Protein AF-A0A964QPE1-F1 (afdb_monomer_lite)

pLDDT: mean 87.41, std 17.41, range [35.56, 98.88]

Secondary structure (DSSP, 8-state):
---------PPP--THHHHHHHHHHHHHHHHHHT-PPP----PPPP-SS-SS--GGGHHHHHHHTTSTTHHHHHHHHHHHHH---SS-SSHHHHHHHHHHHHHHHHHH--HHHHHHHHHHHHH---GGGT----SHHHHHHHHHHHHHHHHHHHHHHTT-HHHHHHHHHHHHHHHHHHHH--EEEETTEEEEGGGPEETTEEEEE---HHHHHHHHHHHHHHHHTTTS--BTTB-HHHHHHHHHHHHHHHHHHHB-TTT--BTT-HHHHHHHHHHHHHH-

Radius of gyration: 28.33 Å; chains: 1; bounding box: 43×96×100 Å

Foldseek 3Di:
DDDDDDDDDDDDDDPVVVVVVVVVVVVVVVVVVVPPPDPQDAFDPAAFPDLQDHLVCLVVLLVVCVDPPNVVVLVVLVVLLVPDDPDDPALLSLLSNLLSLLVVCSNPVDCVSLVSSLVSLLPRADVVRPHDQDDLLSLLVSLLSLLNSCRSSVVVCVVVVPSNVSSLVVSLVSLVVLLVADWDDDDPDTDGQQQDADPVGRVHHDAFLSLLSSLLSSLSSLNNCVVPPHPPPDHSSSSNSSSCVSNVVNCVVQADPPPRAGNVGDVSVVVSCSRNVSSD

Structure (mmCIF, N/CA/C/O backbone):
data_AF-A0A964QPE1-F1
#
_entry.id   AF-A0A964QPE1-F1
#
loop_
_atom_site.group_PDB
_atom_site.id
_atom_site.type_symbol
_atom_site.label_atom_id
_atom_site.label_alt_id
_atom_site.label_comp_id
_atom_site.label_asym_id
_atom_site.label_entity_id
_atom_site.label_seq_id
_atom_site.pdbx_PDB_ins_code
_atom_site.Cartn_x
_atom_site.Cartn_y
_atom_site.Cartn_z
_atom_site.occupancy
_atom_site.B_iso_or_equiv
_atom_site.auth_seq_id
_atom_site.auth_comp_id
_atom_site.auth_asym_id
_atom_site.auth_atom_id
_atom_site.pdbx_PDB_model_num
ATOM 1 N N . MET A 1 1 ? -3.773 -75.903 -76.262 1.00 42.00 1 MET A N 1
ATOM 2 C CA . MET A 1 1 ? -2.894 -76.516 -75.236 1.00 42.00 1 MET A CA 1
ATOM 3 C C . MET A 1 1 ? -1.975 -75.400 -74.770 1.00 42.00 1 MET A C 1
ATOM 5 O O . MET A 1 1 ? -1.280 -74.874 -75.615 1.00 42.00 1 MET A O 1
ATOM 9 N N . VAL A 1 2 ? -2.044 -74.839 -73.564 1.00 36.12 2 VAL A N 1
ATOM 10 C CA . VAL A 1 2 ? -2.014 -75.428 -72.216 1.00 36.12 2 VAL A CA 1
ATOM 11 C C . VAL A 1 2 ? -2.766 -74.488 -71.250 1.00 36.12 2 VAL A C 1
ATOM 13 O O . VAL A 1 2 ? -2.698 -73.272 -71.397 1.00 36.12 2 VAL A O 1
ATOM 16 N N . ARG A 1 3 ? -3.506 -75.057 -70.286 1.00 38.19 3 ARG A N 1
ATOM 17 C CA . ARG A 1 3 ? -4.097 -74.359 -69.127 1.00 38.19 3 ARG A CA 1
ATOM 18 C C . ARG A 1 3 ? -3.011 -74.041 -68.094 1.00 38.19 3 ARG A C 1
ATOM 20 O O . ARG A 1 3 ? -2.208 -74.921 -67.807 1.00 38.19 3 ARG A O 1
ATOM 27 N N . ALA A 1 4 ? -3.107 -72.895 -67.423 1.00 37.44 4 ALA A N 1
ATOM 28 C CA . ALA A 1 4 ? -2.620 -72.748 -66.051 1.00 37.44 4 ALA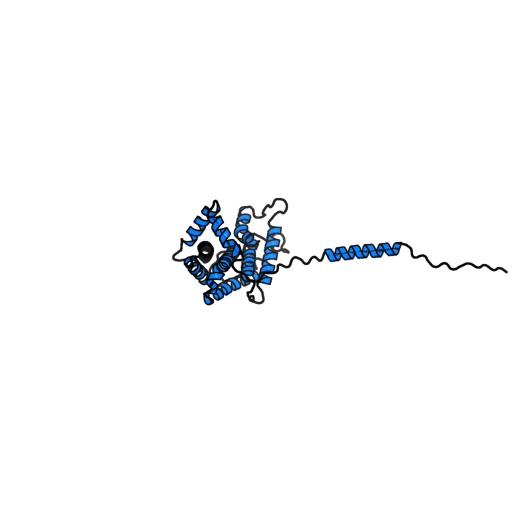 A CA 1
ATOM 29 C C . ALA A 1 4 ? -3.495 -71.741 -65.286 1.00 37.44 4 ALA A C 1
ATOM 31 O O . ALA A 1 4 ? -3.603 -70.578 -65.664 1.00 37.44 4 ALA A O 1
ATOM 32 N N . SER A 1 5 ? -4.146 -72.237 -64.234 1.00 43.88 5 SER A N 1
ATOM 33 C CA . SER A 1 5 ? -4.834 -71.470 -63.194 1.00 43.88 5 SER A CA 1
ATOM 34 C C . SER A 1 5 ? -3.844 -71.068 -62.104 1.00 43.88 5 SER A C 1
ATOM 36 O O . SER A 1 5 ? -3.077 -71.929 -61.690 1.00 43.88 5 SER A O 1
ATOM 38 N N . THR A 1 6 ? -3.964 -69.854 -61.556 1.00 40.19 6 THR A N 1
ATOM 39 C CA . THR A 1 6 ? -3.631 -69.510 -60.152 1.00 40.19 6 THR A CA 1
ATOM 40 C C . THR A 1 6 ? -4.185 -68.109 -59.837 1.00 40.19 6 THR A C 1
ATOM 42 O O . THR A 1 6 ? -3.848 -67.134 -60.492 1.00 40.19 6 THR A O 1
ATOM 45 N N . CYS A 1 7 ? -5.250 -68.019 -59.035 1.00 35.56 7 CYS A N 1
ATOM 46 C CA . CYS A 1 7 ? -5.253 -67.712 -57.593 1.00 35.56 7 CYS A CA 1
ATOM 47 C C . CYS A 1 7 ? -4.910 -66.250 -57.237 1.00 35.56 7 CYS A C 1
ATOM 49 O O . CYS A 1 7 ? -3.750 -65.884 -57.081 1.00 35.56 7 CYS A O 1
ATOM 51 N N . CYS A 1 8 ? -5.957 -65.450 -57.009 1.00 38.38 8 CYS A N 1
ATOM 52 C CA . CYS A 1 8 ? -5.895 -64.165 -56.315 1.00 38.38 8 CYS A CA 1
ATOM 53 C C . CYS A 1 8 ? -5.608 -64.369 -54.814 1.00 38.38 8 CYS A C 1
ATOM 55 O O . CYS A 1 8 ? -6.292 -65.154 -54.156 1.00 38.38 8 CYS A O 1
ATOM 57 N N . ARG A 1 9 ? -4.651 -63.618 -54.258 1.00 37.81 9 ARG A N 1
ATOM 58 C CA . ARG A 1 9 ? -4.537 -63.331 -52.816 1.00 37.81 9 ARG A CA 1
ATOM 59 C C . ARG A 1 9 ? -4.758 -61.828 -52.602 1.00 37.81 9 ARG A C 1
ATOM 61 O O . ARG A 1 9 ? -4.194 -61.053 -53.373 1.00 37.81 9 ARG A O 1
ATOM 68 N N . PRO A 1 10 ? -5.525 -61.399 -51.586 1.00 47.56 10 PRO A N 1
ATOM 69 C CA . PRO A 1 10 ? -5.586 -59.993 -51.205 1.00 47.56 10 PRO A CA 1
ATOM 70 C C . PRO A 1 10 ? -4.308 -59.584 -50.447 1.00 47.56 10 PRO A C 1
ATOM 72 O O . PRO A 1 10 ? -3.691 -60.435 -49.794 1.00 47.56 10 PRO A O 1
ATOM 75 N N . PRO A 1 11 ? -3.896 -58.305 -50.512 1.00 46.00 11 PRO A N 1
ATOM 76 C CA . PRO A 1 11 ? -2.756 -57.811 -49.756 1.00 46.00 11 PRO A CA 1
ATOM 77 C C . PRO A 1 11 ? -3.084 -57.775 -48.260 1.00 46.00 11 PRO A C 1
ATOM 79 O O . PRO A 1 11 ? -4.090 -57.218 -47.824 1.00 46.00 11 PRO A O 1
ATOM 82 N N . THR A 1 12 ? -2.213 -58.393 -47.472 1.00 46.81 12 THR A N 1
ATOM 83 C CA . THR A 1 12 ? -2.172 -58.308 -46.012 1.00 46.81 12 THR A CA 1
ATOM 84 C C . THR A 1 12 ? -1.728 -56.908 -45.598 1.00 46.81 12 THR A C 1
ATOM 86 O O . THR A 1 12 ? -0.602 -56.512 -45.894 1.00 46.81 12 THR A O 1
ATOM 89 N N . THR A 1 13 ? -2.592 -56.173 -44.899 1.00 51.34 13 THR A N 1
ATOM 90 C CA . THR A 1 13 ? -2.249 -54.931 -44.192 1.00 51.34 13 THR A CA 1
ATOM 91 C C . THR A 1 13 ? -1.173 -55.230 -43.148 1.00 51.34 13 THR A C 1
ATOM 93 O O . THR A 1 13 ? -1.420 -55.974 -42.194 1.00 51.34 13 THR A O 1
ATOM 96 N N . GLY A 1 14 ? 0.034 -54.711 -43.366 1.00 43.03 14 GLY A N 1
ATOM 97 C CA . GLY A 1 14 ? 1.167 -54.881 -42.462 1.00 43.03 14 GLY A CA 1
ATOM 98 C C . GLY A 1 14 ? 0.999 -54.108 -41.143 1.00 43.03 14 GLY A C 1
ATOM 99 O O . GLY A 1 14 ? 0.230 -53.151 -41.074 1.00 43.03 14 GLY A O 1
ATOM 100 N N . PRO A 1 15 ? 1.735 -54.493 -40.086 1.00 48.91 15 PRO A N 1
ATOM 101 C CA . PRO A 1 15 ? 1.649 -53.893 -38.751 1.00 48.91 15 PRO A CA 1
ATOM 102 C C . PRO A 1 15 ? 2.208 -52.457 -38.652 1.00 48.91 15 PRO A C 1
ATOM 104 O O . PRO A 1 15 ? 2.153 -51.862 -37.577 1.00 48.91 15 PRO A O 1
ATOM 107 N N . GLU A 1 16 ? 2.719 -51.878 -39.742 1.00 46.81 16 GLU A N 1
ATOM 108 C CA . GLU A 1 16 ? 3.367 -50.559 -39.730 1.00 46.81 16 GLU A CA 1
ATOM 109 C C . GLU A 1 16 ? 2.387 -49.380 -39.604 1.00 46.81 16 GLU A C 1
ATOM 111 O O . GLU A 1 16 ? 2.729 -48.371 -38.986 1.00 46.81 16 GLU A O 1
ATOM 116 N N . GLU A 1 17 ? 1.136 -49.510 -40.065 1.00 45.16 17 GLU A N 1
ATOM 117 C CA . GLU A 1 17 ? 0.152 -48.415 -39.968 1.00 45.16 17 GLU A CA 1
ATOM 118 C C . GLU A 1 17 ? -0.309 -48.143 -38.527 1.00 45.16 17 GLU A C 1
ATOM 120 O O . GLU A 1 17 ? -0.647 -47.011 -38.182 1.00 45.16 17 GLU A O 1
ATOM 125 N N . ARG A 1 18 ? -0.245 -49.138 -37.629 1.00 44.62 18 ARG A N 1
ATOM 126 C CA . ARG A 1 18 ? -0.614 -48.946 -36.213 1.00 44.62 18 ARG A CA 1
ATOM 127 C C . ARG A 1 18 ? 0.447 -48.184 -35.414 1.00 44.62 18 ARG A C 1
ATOM 129 O O . ARG A 1 18 ? 0.106 -47.551 -34.419 1.00 44.62 18 ARG A O 1
ATOM 136 N N . SER A 1 19 ? 1.710 -48.198 -35.850 1.00 48.72 19 SER A N 1
ATOM 137 C CA . SER A 1 19 ? 2.798 -47.488 -35.162 1.00 48.72 19 SER A CA 1
ATOM 138 C C . SER A 1 19 ? 2.782 -45.979 -35.420 1.00 48.72 19 SER A C 1
ATOM 140 O O . SER A 1 19 ? 3.274 -45.220 -34.584 1.00 48.72 19 SER A O 1
ATOM 142 N N . PHE A 1 20 ? 2.237 -45.531 -36.555 1.00 46.78 20 PHE A N 1
ATOM 143 C CA . PHE A 1 20 ? 2.165 -44.107 -36.890 1.00 46.78 20 PHE A CA 1
ATOM 144 C C . PHE A 1 20 ? 1.053 -43.392 -36.111 1.00 46.78 20 PHE A C 1
ATOM 146 O O . PHE A 1 20 ? 1.281 -42.304 -35.586 1.00 46.78 20 PHE A O 1
ATOM 153 N N . SER A 1 21 ? -0.116 -44.023 -35.951 1.00 52.41 21 SER A N 1
ATOM 154 C CA . SER A 1 21 ? -1.242 -43.432 -35.211 1.00 52.41 21 SER A CA 1
ATOM 155 C C . SER A 1 21 ? -0.980 -43.283 -33.709 1.00 52.41 21 SER A C 1
ATOM 157 O O . SER A 1 21 ? -1.421 -42.301 -33.119 1.00 52.41 21 SER A O 1
ATOM 159 N N . LEU A 1 22 ? -0.232 -44.206 -33.091 1.00 48.88 22 LEU A N 1
ATOM 160 C CA . LEU A 1 22 ? 0.120 -44.135 -31.665 1.00 48.88 22 LEU A CA 1
ATOM 161 C C . LEU A 1 22 ? 1.128 -43.013 -31.364 1.00 48.88 22 LEU A C 1
ATOM 163 O O . LEU A 1 22 ? 0.926 -42.256 -30.421 1.00 48.88 22 LEU A O 1
ATOM 167 N N . ARG A 1 23 ? 2.145 -42.822 -32.217 1.00 52.25 23 ARG A N 1
ATOM 168 C CA . ARG A 1 23 ? 3.124 -41.730 -32.049 1.00 52.25 23 ARG A CA 1
ATOM 169 C C . ARG A 1 23 ? 2.530 -40.346 -32.319 1.00 52.25 23 ARG A C 1
ATOM 171 O O . ARG A 1 23 ? 2.951 -39.376 -31.697 1.00 52.25 23 ARG A O 1
ATOM 178 N N . PHE A 1 24 ? 1.545 -40.242 -33.214 1.00 53.69 24 PHE A N 1
ATOM 179 C CA . PHE A 1 24 ? 0.849 -38.979 -33.479 1.00 53.69 24 PHE A CA 1
ATOM 180 C C . PHE A 1 24 ? -0.078 -38.580 -32.319 1.00 53.69 24 PHE A C 1
ATOM 182 O O . PHE A 1 24 ? -0.155 -37.402 -31.981 1.00 53.69 24 PHE A O 1
ATOM 189 N N . LEU A 1 25 ? -0.731 -39.554 -31.668 1.00 52.66 25 LEU A N 1
ATOM 190 C CA . LEU A 1 25 ? -1.542 -39.311 -30.470 1.00 52.66 25 LEU A CA 1
ATOM 191 C C . LEU A 1 25 ? -0.679 -38.893 -29.270 1.00 52.66 25 LEU A C 1
ATOM 193 O O . LEU A 1 25 ? -1.045 -37.963 -28.558 1.00 52.66 25 LEU A O 1
ATOM 197 N N . GLU A 1 26 ? 0.482 -39.522 -29.064 1.00 50.59 26 GLU A N 1
ATOM 198 C CA . GLU A 1 26 ? 1.423 -39.143 -27.997 1.00 50.59 26 GLU A CA 1
ATOM 199 C C . GLU A 1 26 ? 1.976 -37.722 -28.193 1.00 50.59 26 GLU A C 1
ATOM 201 O O . GLU A 1 26 ? 2.031 -36.951 -27.234 1.00 50.59 26 GLU A O 1
ATOM 206 N N . LEU A 1 27 ? 2.291 -37.328 -29.434 1.00 50.56 27 LEU A N 1
ATOM 207 C CA . LEU A 1 27 ? 2.744 -35.968 -29.748 1.00 50.56 27 LEU A CA 1
ATOM 208 C C . LEU A 1 27 ? 1.635 -34.918 -29.541 1.00 50.56 27 LEU A C 1
ATOM 210 O O . LEU A 1 27 ? 1.903 -33.829 -29.037 1.00 50.56 27 LEU A O 1
ATOM 214 N N . LEU A 1 28 ? 0.385 -35.249 -29.889 1.00 51.31 28 LEU A N 1
ATOM 215 C CA . LEU A 1 28 ? -0.777 -34.376 -29.681 1.00 51.31 28 LEU A CA 1
ATOM 216 C C . LEU A 1 28 ? -1.113 -34.221 -28.188 1.00 51.31 28 LEU A C 1
ATOM 218 O O . LEU A 1 28 ? -1.501 -33.142 -27.751 1.00 51.31 28 LEU A O 1
ATOM 222 N N . THR A 1 29 ? -0.913 -35.278 -27.394 1.00 52.50 29 THR A N 1
ATOM 223 C CA . THR A 1 29 ? -1.114 -35.251 -25.936 1.00 52.50 29 THR A CA 1
ATOM 224 C C . THR A 1 29 ? -0.020 -34.424 -25.249 1.00 52.50 29 THR A C 1
ATOM 226 O O . THR A 1 29 ? -0.326 -33.648 -24.347 1.00 52.50 29 THR A O 1
ATOM 229 N N . LEU A 1 30 ? 1.234 -34.494 -25.723 1.00 47.56 30 LEU A N 1
ATOM 230 C CA . LEU A 1 30 ? 2.318 -33.620 -25.253 1.00 47.56 30 LEU A CA 1
ATOM 231 C C . LEU A 1 30 ? 2.082 -32.142 -25.617 1.00 47.56 30 LEU A C 1
ATOM 233 O O . LEU A 1 30 ? 2.324 -31.266 -24.793 1.00 47.56 30 LEU A O 1
ATOM 237 N N . LEU A 1 31 ? 1.565 -31.856 -26.817 1.00 50.19 31 LEU A N 1
ATOM 238 C CA . LEU A 1 31 ? 1.225 -30.492 -27.246 1.00 50.19 31 LEU A CA 1
ATOM 239 C C . LEU A 1 31 ? 0.025 -29.908 -26.479 1.00 50.19 31 LEU A C 1
ATOM 241 O O . LEU A 1 31 ? 0.016 -28.708 -26.216 1.00 50.19 31 LEU A O 1
ATOM 245 N N . LEU A 1 32 ? -0.945 -30.733 -26.062 1.00 46.31 32 LEU A N 1
ATOM 246 C CA . LEU A 1 32 ? -2.036 -30.295 -25.180 1.00 46.31 32 LEU A CA 1
ATOM 247 C C . LEU A 1 32 ? -1.585 -30.060 -23.727 1.00 46.31 32 LEU A C 1
ATOM 249 O O . LEU A 1 32 ? -2.141 -29.192 -23.062 1.00 46.31 32 LEU A O 1
ATOM 253 N N . LEU A 1 33 ? -0.568 -30.776 -23.237 1.00 44.22 33 LEU A N 1
ATOM 254 C CA . LEU A 1 33 ? 0.008 -30.566 -21.898 1.00 44.22 33 LEU A CA 1
ATOM 255 C C . LEU A 1 33 ? 0.932 -29.338 -21.810 1.00 44.22 33 LEU A C 1
ATOM 257 O O . LEU A 1 33 ? 1.164 -28.834 -20.715 1.00 44.22 33 LEU A O 1
ATOM 261 N N . CYS A 1 34 ? 1.421 -28.819 -22.940 1.00 42.44 34 CYS A N 1
ATOM 262 C CA . CYS A 1 34 ? 2.169 -27.556 -22.992 1.00 42.44 34 CYS A CA 1
ATOM 263 C C . CYS A 1 34 ? 1.273 -26.306 -23.047 1.00 42.44 34 CYS A C 1
ATOM 265 O O . CYS A 1 34 ? 1.783 -25.195 -22.933 1.00 42.44 34 CYS A O 1
ATOM 267 N N . ALA A 1 35 ? -0.045 -26.470 -23.183 1.00 42.34 35 ALA A N 1
ATOM 268 C CA . ALA A 1 35 ? -1.024 -25.398 -23.044 1.00 42.34 35 ALA A CA 1
ATOM 269 C C . ALA A 1 35 ? -1.602 -25.383 -21.620 1.00 42.34 35 ALA A C 1
ATOM 271 O O . ALA A 1 35 ? -2.817 -25.365 -21.432 1.00 42.34 35 ALA A O 1
ATOM 272 N N . LEU A 1 36 ? -0.741 -25.410 -20.598 1.00 49.69 36 LEU A N 1
ATOM 273 C CA . LEU A 1 36 ? -1.178 -24.922 -19.296 1.00 49.69 36 LEU A CA 1
ATOM 274 C C . LEU A 1 36 ? -1.470 -23.429 -19.491 1.00 49.69 36 LEU A C 1
ATOM 276 O O . LEU A 1 36 ? -0.562 -22.709 -19.919 1.00 49.69 36 LEU A O 1
ATOM 280 N N . PRO A 1 37 ? -2.702 -22.943 -19.247 1.00 46.38 37 PRO A N 1
ATOM 281 C CA . PRO A 1 37 ? -2.902 -21.509 -19.148 1.00 46.38 37 PRO A CA 1
ATOM 282 C C . PRO A 1 37 ? -1.895 -21.010 -18.111 1.00 46.38 37 PRO A C 1
ATOM 284 O O . PRO A 1 37 ? -1.810 -21.568 -17.012 1.00 46.38 37 PRO A O 1
ATOM 287 N N . GLY A 1 38 ? -1.079 -20.017 -18.479 1.00 50.78 38 GLY A N 1
ATOM 288 C CA . GLY A 1 38 ? -0.318 -19.277 -17.478 1.00 50.78 38 GLY A CA 1
ATOM 289 C C . GLY A 1 38 ? -1.303 -18.888 -16.384 1.00 50.78 38 GLY A C 1
ATOM 290 O O . GLY A 1 38 ? -2.406 -18.459 -16.722 1.00 50.78 38 GLY A O 1
ATOM 291 N N . GLN A 1 39 ? -0.968 -19.151 -15.117 1.00 54.00 39 GLN A N 1
ATOM 292 C CA . GLN A 1 39 ? -1.852 -18.845 -13.993 1.00 54.00 39 GLN A CA 1
ATOM 293 C C . GLN A 1 39 ? -2.315 -17.393 -14.134 1.00 54.00 39 GLN A C 1
ATOM 295 O O . GLN A 1 39 ? -1.530 -16.466 -13.944 1.00 54.00 39 GLN A O 1
ATOM 300 N N . SER A 1 40 ? -3.566 -17.197 -14.544 1.00 64.94 40 SER A N 1
ATOM 301 C CA . SER A 1 40 ? -4.183 -15.884 -14.538 1.00 64.94 40 SER A CA 1
ATOM 302 C C . SER A 1 40 ? -4.445 -15.571 -13.077 1.00 64.94 40 SER A C 1
ATOM 304 O O . SER A 1 40 ? -5.211 -16.277 -12.422 1.00 64.94 40 SER A O 1
ATOM 306 N N . LEU A 1 41 ? -3.751 -14.567 -12.549 1.00 86.25 41 LEU A N 1
ATOM 307 C CA . LEU A 1 41 ? -4.067 -14.020 -11.239 1.00 86.25 41 LEU A CA 1
ATOM 308 C C . LEU A 1 41 ? -5.520 -13.545 -11.289 1.00 86.25 41 LEU A C 1
ATOM 310 O O . LEU A 1 41 ? -5.805 -12.666 -12.084 1.00 86.25 41 LEU A O 1
ATOM 314 N N . GLU A 1 42 ? -6.424 -14.105 -10.492 1.00 93.69 42 GLU A N 1
ATOM 315 C CA . GLU A 1 42 ? -7.790 -13.589 -10.334 1.00 93.69 42 GLU A CA 1
ATOM 316 C C . GLU A 1 42 ? -7.910 -12.937 -8.959 1.00 93.69 42 GLU A C 1
ATOM 318 O O . GLU A 1 42 ? -7.537 -13.540 -7.948 1.00 93.69 42 GLU A O 1
ATOM 323 N N . LEU A 1 43 ? -8.407 -11.700 -8.913 1.00 95.75 43 LEU A N 1
ATOM 324 C CA . LEU A 1 43 ? -8.662 -11.034 -7.642 1.00 95.75 43 LEU A CA 1
ATOM 325 C C . LEU A 1 43 ? -9.863 -11.677 -6.924 1.00 95.75 43 LEU A C 1
ATOM 327 O O . LEU A 1 43 ? -10.894 -11.928 -7.556 1.00 95.75 43 LEU A O 1
ATOM 331 N N . PRO A 1 44 ? -9.768 -11.924 -5.605 1.00 94.75 44 PRO A N 1
ATOM 332 C CA . PRO A 1 44 ? -10.933 -12.290 -4.811 1.00 94.75 44 PRO A CA 1
ATOM 333 C C . PRO A 1 44 ? -11.901 -11.102 -4.712 1.00 94.75 44 PRO A C 1
ATOM 335 O O . PRO A 1 44 ? -11.514 -9.959 -4.939 1.00 94.75 44 PRO A O 1
ATOM 338 N N . ALA A 1 45 ? -13.149 -11.366 -4.316 1.00 95.88 45 ALA A N 1
ATOM 339 C CA . ALA A 1 45 ? -14.083 -10.297 -3.955 1.00 95.88 45 ALA A CA 1
ATOM 340 C C . ALA A 1 45 ? -13.506 -9.428 -2.825 1.00 95.88 45 ALA A C 1
ATOM 342 O O . ALA A 1 45 ? -12.839 -9.951 -1.924 1.00 95.88 45 ALA A O 1
ATOM 343 N N . GLU A 1 46 ? -13.793 -8.127 -2.859 1.00 97.44 46 GLU A N 1
ATOM 344 C CA . GLU A 1 46 ? -13.237 -7.168 -1.905 1.00 97.44 46 GLU A CA 1
ATOM 345 C C . GLU A 1 46 ? -13.675 -7.495 -0.466 1.00 97.44 46 GLU A C 1
ATOM 347 O O . GLU A 1 46 ? -14.860 -7.607 -0.142 1.00 97.44 46 GLU A O 1
ATOM 352 N N . GLN A 1 47 ? -12.694 -7.675 0.420 1.00 97.25 47 GLN A N 1
ATOM 353 C CA . GLN A 1 47 ? -12.896 -7.974 1.837 1.00 97.25 47 GLN A CA 1
ATOM 354 C C . GLN A 1 47 ? -11.895 -7.187 2.671 1.00 97.25 47 GLN A C 1
ATOM 356 O O . GLN A 1 47 ? -10.769 -6.961 2.237 1.00 97.25 47 GLN A O 1
ATOM 361 N N . HIS A 1 48 ? -12.290 -6.800 3.885 1.00 97.88 48 HIS A N 1
ATOM 362 C CA . HIS A 1 48 ? -11.459 -5.963 4.744 1.00 97.88 48 HIS A CA 1
ATOM 363 C C . HIS A 1 48 ? -11.580 -6.322 6.239 1.00 97.88 48 HIS A C 1
ATOM 365 O O . HIS A 1 48 ? -12.705 -6.426 6.744 1.00 97.88 48 HIS A O 1
ATOM 371 N N . PRO A 1 49 ? -10.460 -6.422 6.982 1.00 97.88 49 PRO A N 1
ATOM 372 C CA . PRO A 1 49 ? -9.094 -6.468 6.462 1.00 97.88 49 PRO A CA 1
ATOM 373 C C . PRO A 1 49 ? -8.838 -7.778 5.701 1.00 97.88 49 PRO A C 1
ATOM 375 O O . PRO A 1 49 ? -9.433 -8.807 6.032 1.00 97.88 49 PRO A O 1
ATOM 378 N N . SER A 1 50 ? -7.983 -7.735 4.683 1.00 97.19 50 SER A N 1
ATOM 379 C CA . SER A 1 50 ? -7.576 -8.928 3.926 1.00 97.19 50 SER A CA 1
ATOM 380 C C . SER A 1 50 ? -6.155 -8.882 3.369 1.00 97.19 50 SER A C 1
ATOM 382 O O . SER A 1 50 ? -5.653 -9.921 2.948 1.00 97.19 50 SER A O 1
ATOM 384 N N . LEU A 1 51 ? -5.479 -7.725 3.385 1.00 97.38 51 LEU A N 1
ATOM 385 C CA . LEU A 1 51 ? -4.153 -7.609 2.771 1.00 97.38 51 LEU A CA 1
ATOM 386 C C . LEU A 1 51 ? -3.071 -8.354 3.558 1.00 97.38 51 LEU A C 1
ATOM 388 O O . LEU A 1 51 ? -2.257 -9.061 2.979 1.00 97.38 51 LEU A O 1
ATOM 392 N N . LEU A 1 52 ? -3.034 -8.163 4.879 1.00 96.25 52 LEU A N 1
ATOM 393 C CA . LEU A 1 52 ? -1.994 -8.740 5.747 1.00 96.25 52 LEU A CA 1
ATOM 394 C C . LEU A 1 52 ? -2.512 -9.874 6.633 1.00 96.25 52 LEU A C 1
ATOM 396 O O . LEU A 1 52 ? -1.727 -10.686 7.118 1.00 96.25 52 LEU A O 1
ATOM 400 N N . PHE A 1 53 ? -3.808 -9.845 6.925 1.00 96.69 53 PHE A N 1
ATOM 401 C CA . PHE A 1 53 ? -4.528 -10.797 7.758 1.00 96.69 53 PHE A CA 1
ATOM 402 C C . PHE A 1 53 ? -6.029 -10.553 7.604 1.00 96.69 53 PHE A C 1
ATOM 404 O O . PHE A 1 53 ? -6.452 -9.455 7.228 1.00 96.69 53 PHE A O 1
ATOM 411 N N . THR A 1 54 ? -6.830 -11.548 7.954 1.00 97.62 54 THR A N 1
ATOM 412 C CA . THR A 1 54 ? -8.291 -11.473 7.917 1.00 97.62 54 THR A CA 1
ATOM 413 C C . THR A 1 54 ? -8.890 -11.109 9.279 1.00 97.62 54 THR A C 1
ATOM 415 O O . THR A 1 54 ? -8.233 -11.142 10.326 1.00 97.62 54 THR A O 1
ATOM 418 N N . ALA A 1 55 ? -10.169 -10.720 9.293 1.00 96.62 55 ALA A N 1
ATOM 419 C CA . ALA A 1 55 ? -10.859 -10.292 10.515 1.00 96.62 55 ALA A CA 1
ATOM 420 C C . ALA A 1 55 ? -10.875 -11.366 11.625 1.00 96.62 55 ALA A C 1
ATOM 422 O O . ALA A 1 55 ? -10.800 -11.039 12.813 1.00 96.62 55 ALA A O 1
ATOM 423 N N . ASP A 1 56 ? -10.955 -12.643 11.254 1.00 97.88 56 ASP A N 1
ATOM 424 C CA . ASP A 1 56 ? -10.954 -13.794 12.163 1.00 97.88 56 ASP A CA 1
ATOM 425 C C . ASP A 1 56 ? -9.581 -14.078 12.792 1.00 97.88 56 ASP A C 1
ATOM 427 O O . ASP A 1 56 ? -9.513 -14.708 13.848 1.00 97.88 56 ASP A O 1
ATOM 431 N N . GLU A 1 57 ? -8.494 -13.540 12.232 1.00 98.12 57 GLU A N 1
ATOM 432 C CA . GLU A 1 57 ? -7.144 -13.665 12.793 1.00 98.12 57 GLU A CA 1
ATOM 433 C C . GLU A 1 57 ? -6.846 -12.621 13.883 1.00 98.12 57 GLU A C 1
ATOM 435 O O . GLU A 1 57 ? -5.923 -12.798 14.686 1.00 98.12 57 GLU A O 1
ATOM 440 N N . ILE A 1 58 ? -7.638 -11.545 13.981 1.00 97.50 58 ILE A N 1
ATOM 441 C CA . ILE A 1 58 ? -7.423 -10.450 14.947 1.00 97.50 58 ILE A CA 1
ATOM 442 C C . ILE A 1 58 ? -7.334 -10.945 16.407 1.00 97.50 58 ILE A C 1
ATOM 444 O O . ILE A 1 58 ? -6.430 -10.492 17.122 1.00 97.50 58 ILE A O 1
ATOM 448 N N . PRO A 1 59 ? -8.194 -11.862 16.904 1.00 97.69 59 PRO A N 1
ATOM 449 C CA . PRO A 1 59 ? -8.057 -12.408 18.256 1.00 97.69 59 PRO A CA 1
ATOM 450 C C . PRO A 1 59 ? -6.697 -13.079 18.500 1.00 97.69 59 PRO A C 1
ATOM 452 O O . PRO A 1 59 ? -6.071 -12.836 19.533 1.00 97.69 59 PRO A O 1
ATOM 455 N N . LEU A 1 60 ? -6.200 -13.853 17.530 1.00 97.62 60 LEU A N 1
ATOM 456 C CA . LEU A 1 60 ? -4.890 -14.501 17.613 1.00 97.62 60 LEU A CA 1
ATOM 457 C C . LEU A 1 60 ? -3.751 -13.473 17.583 1.00 97.62 60 LEU A C 1
ATOM 459 O O . LEU A 1 60 ? -2.768 -13.612 18.313 1.00 97.62 60 LEU A O 1
ATOM 463 N N . LEU A 1 61 ? -3.872 -12.414 16.779 1.00 97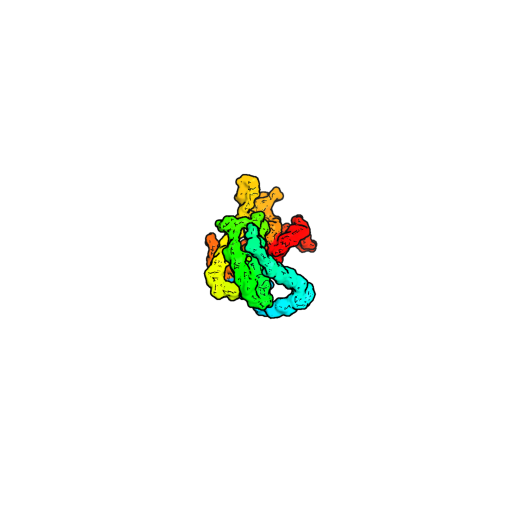.19 61 LEU A N 1
ATOM 464 C CA . LEU A 1 61 ? -2.902 -11.316 16.774 1.00 97.19 61 LEU A CA 1
ATOM 465 C C . LEU A 1 61 ? -2.840 -10.621 18.139 1.00 97.19 61 LEU A C 1
ATOM 467 O O . LEU A 1 61 ? -1.744 -10.406 18.660 1.00 97.19 61 LEU A O 1
ATOM 471 N N . ARG A 1 62 ? -3.995 -10.339 18.755 1.00 97.75 62 ARG A N 1
ATOM 472 C CA . ARG A 1 62 ? -4.090 -9.746 20.102 1.00 97.75 62 ARG A CA 1
ATOM 473 C C . ARG A 1 62 ? -3.434 -10.609 21.178 1.00 97.75 62 ARG A C 1
ATOM 475 O O . ARG A 1 62 ? -2.835 -10.060 22.100 1.00 97.75 62 ARG A O 1
ATOM 482 N N . GLU A 1 63 ? -3.512 -11.932 21.055 1.00 97.62 63 GLU A N 1
ATOM 483 C CA . GLU A 1 63 ? -2.784 -12.859 21.926 1.00 97.62 63 GLU A CA 1
ATOM 484 C C . GLU A 1 63 ? -1.271 -12.791 21.664 1.00 97.62 63 GLU A C 1
ATOM 486 O O . GLU A 1 63 ? -0.472 -12.613 22.588 1.00 97.62 63 GLU A O 1
ATOM 491 N N . ARG A 1 64 ? -0.854 -12.880 20.393 1.00 96.81 64 ARG A N 1
ATOM 492 C CA . ARG A 1 64 ? 0.565 -12.915 20.005 1.00 96.81 64 ARG A CA 1
ATOM 493 C C . ARG A 1 64 ? 1.326 -11.676 20.456 1.00 96.81 64 ARG A C 1
ATOM 495 O O . ARG A 1 64 ? 2.451 -11.826 20.931 1.00 96.81 64 ARG A O 1
ATOM 502 N N . ILE A 1 65 ? 0.730 -10.485 20.369 1.00 96.62 65 ILE A N 1
ATOM 503 C CA . ILE A 1 65 ? 1.385 -9.237 20.792 1.00 96.62 65 ILE A CA 1
ATOM 504 C C . ILE A 1 65 ? 1.697 -9.177 22.294 1.00 96.62 65 ILE A C 1
ATOM 506 O O . ILE A 1 65 ? 2.435 -8.292 22.711 1.00 96.62 65 ILE A O 1
ATOM 510 N N . GLN A 1 66 ? 1.182 -10.094 23.118 1.00 96.62 66 GLN A N 1
ATOM 511 C CA . GLN A 1 66 ? 1.488 -10.127 24.553 1.00 96.62 66 GLN A CA 1
ATOM 512 C C . GLN A 1 66 ? 2.823 -10.818 24.873 1.00 96.62 66 GLN A C 1
ATOM 514 O O . GLN A 1 66 ? 3.332 -10.679 25.984 1.00 96.62 66 GLN A O 1
ATOM 519 N N . ARG A 1 67 ? 3.427 -11.549 23.923 1.00 97.25 67 ARG A N 1
ATOM 520 C CA . ARG A 1 67 ? 4.673 -12.310 24.137 1.00 97.25 67 ARG A CA 1
ATOM 521 C C . ARG A 1 67 ? 5.825 -11.823 23.261 1.00 97.25 67 ARG A C 1
ATOM 523 O O . ARG A 1 67 ? 5.618 -11.256 22.192 1.00 97.25 67 ARG A O 1
ATOM 530 N N . ALA A 1 68 ? 7.058 -12.078 23.694 1.00 96.62 68 ALA A N 1
ATOM 531 C CA . ALA A 1 68 ? 8.251 -11.734 22.921 1.00 96.62 68 ALA A CA 1
ATOM 532 C C . ALA A 1 68 ? 8.370 -12.584 21.629 1.00 96.62 68 ALA A C 1
ATOM 534 O O . ALA A 1 68 ? 7.986 -13.757 21.645 1.00 96.62 68 ALA A O 1
ATOM 535 N N . PRO A 1 69 ? 8.906 -12.025 20.520 1.00 96.19 69 PRO A N 1
ATOM 536 C CA . PRO A 1 69 ? 9.371 -10.637 20.364 1.00 96.19 69 PRO A CA 1
ATOM 537 C C . PRO A 1 69 ? 8.247 -9.629 20.050 1.00 96.19 69 PRO A C 1
ATOM 539 O O . PRO A 1 69 ? 8.485 -8.421 20.048 1.00 96.19 69 PRO A O 1
ATOM 542 N N . TYR A 1 70 ? 7.022 -10.101 19.805 1.00 97.69 70 TYR A N 1
ATOM 543 C CA . TYR A 1 70 ? 5.902 -9.280 19.337 1.00 97.69 70 TYR A CA 1
ATOM 544 C C . TYR A 1 70 ? 5.502 -8.171 20.310 1.00 97.69 70 TYR A C 1
ATOM 546 O O . TYR A 1 70 ? 5.128 -7.095 19.859 1.00 97.69 70 TYR A O 1
ATOM 554 N N . SER A 1 71 ? 5.629 -8.381 21.619 1.00 97.81 71 SER A N 1
ATOM 555 C CA . SER A 1 71 ? 5.344 -7.347 22.621 1.00 97.81 71 SER A CA 1
ATOM 556 C C . SER A 1 71 ? 6.251 -6.123 22.498 1.00 97.81 71 SER A C 1
ATOM 558 O O . SER A 1 71 ? 5.783 -4.991 22.623 1.00 97.81 71 SER A O 1
ATOM 560 N N . THR A 1 72 ? 7.530 -6.312 22.164 1.00 97.81 72 THR A N 1
ATOM 561 C CA . THR A 1 72 ? 8.466 -5.208 21.903 1.00 97.81 72 THR A CA 1
ATOM 562 C C . THR A 1 72 ? 8.116 -4.465 20.613 1.00 97.81 72 THR A C 1
ATOM 564 O O . THR A 1 72 ? 8.145 -3.231 20.567 1.00 97.81 72 THR A O 1
ATOM 567 N N . TRP A 1 73 ? 7.754 -5.199 19.558 1.00 96.81 73 TRP A N 1
ATOM 568 C CA . TRP A 1 73 ? 7.341 -4.598 18.287 1.00 96.81 73 TRP A CA 1
ATOM 569 C C . TRP A 1 73 ? 6.025 -3.838 18.428 1.00 96.81 73 TRP A C 1
ATOM 571 O O . TRP A 1 73 ? 5.918 -2.705 17.964 1.00 96.81 73 TRP A O 1
ATOM 581 N N . TRP A 1 74 ? 5.060 -4.410 19.146 1.00 97.62 74 TRP A N 1
ATOM 582 C CA . TRP A 1 74 ? 3.797 -3.762 19.464 1.00 97.62 74 TRP A CA 1
ATOM 583 C C . TRP A 1 74 ? 4.009 -2.476 20.262 1.00 97.62 74 TRP A C 1
ATOM 585 O O . TRP A 1 74 ? 3.467 -1.444 19.880 1.00 97.62 74 TRP A O 1
ATOM 595 N N . ALA A 1 75 ? 4.856 -2.489 21.297 1.00 97.31 75 ALA A N 1
ATOM 596 C CA . ALA A 1 75 ? 5.182 -1.280 22.054 1.00 97.31 75 ALA A CA 1
ATOM 597 C C . ALA A 1 75 ? 5.754 -0.169 21.153 1.00 97.31 75 ALA A C 1
ATOM 599 O O . ALA A 1 75 ? 5.362 0.991 21.274 1.00 97.31 75 ALA A O 1
ATOM 600 N N . THR A 1 76 ? 6.618 -0.530 20.200 1.00 95.81 76 THR A N 1
ATOM 601 C CA . THR A 1 76 ? 7.179 0.417 19.222 1.00 95.81 76 THR A CA 1
ATOM 602 C C . THR A 1 76 ? 6.094 0.984 18.299 1.00 95.81 76 THR A C 1
ATOM 604 O O . THR A 1 76 ? 6.044 2.192 18.063 1.00 95.81 76 THR A O 1
ATOM 607 N N . THR A 1 77 ? 5.201 0.137 17.783 1.00 95.00 77 THR A N 1
ATOM 608 C CA . THR A 1 77 ? 4.089 0.571 16.922 1.00 95.00 77 THR A CA 1
ATOM 609 C C . THR A 1 77 ? 3.100 1.456 17.678 1.00 95.00 77 THR A C 1
ATOM 611 O O . THR A 1 77 ? 2.714 2.511 17.178 1.00 95.00 77 THR A O 1
ATOM 614 N N . LEU A 1 78 ? 2.748 1.085 18.908 1.00 96.62 78 LEU A N 1
ATOM 615 C CA . LEU A 1 78 ? 1.856 1.860 19.764 1.00 96.62 78 LEU A CA 1
ATOM 616 C C . LEU A 1 78 ? 2.465 3.220 20.126 1.00 96.62 78 LEU A C 1
ATOM 618 O O . LEU A 1 78 ? 1.775 4.238 20.078 1.00 96.62 78 LEU A O 1
ATOM 622 N N . GLN A 1 79 ? 3.769 3.273 20.415 1.00 96.56 79 GLN A N 1
ATOM 623 C CA . GLN A 1 79 ? 4.481 4.534 20.620 1.00 96.56 79 GLN A CA 1
ATOM 624 C C . GLN A 1 79 ? 4.362 5.446 19.391 1.00 96.56 79 GLN A C 1
ATOM 626 O O . GLN A 1 79 ? 4.063 6.629 19.542 1.00 96.56 79 GLN A O 1
ATOM 631 N N . ARG A 1 80 ? 4.538 4.907 18.177 1.00 94.25 80 ARG A N 1
ATOM 632 C CA . ARG A 1 80 ? 4.381 5.669 16.925 1.00 94.25 80 ARG A CA 1
ATOM 633 C C . ARG A 1 80 ? 2.948 6.165 16.723 1.00 94.25 80 ARG A C 1
ATOM 635 O O . ARG A 1 80 ? 2.763 7.324 16.375 1.00 94.25 80 ARG A O 1
ATOM 642 N N . ALA A 1 81 ? 1.942 5.331 16.988 1.00 95.75 81 ALA A N 1
ATOM 643 C CA . ALA A 1 81 ? 0.531 5.725 16.904 1.00 95.75 81 ALA A CA 1
ATOM 644 C C . ALA A 1 81 ? 0.177 6.857 17.897 1.00 95.75 81 ALA A C 1
ATOM 646 O O . ALA A 1 81 ? -0.599 7.773 17.591 1.00 95.75 81 ALA A O 1
ATOM 647 N N . ASN A 1 82 ? 0.787 6.832 19.084 1.00 95.38 82 ASN A N 1
ATOM 648 C CA . ASN A 1 82 ? 0.605 7.856 20.112 1.00 95.38 82 ASN A CA 1
ATOM 649 C C . ASN A 1 82 ? 1.385 9.148 19.831 1.00 95.38 82 ASN A C 1
ATOM 651 O O . ASN A 1 82 ? 0.940 10.219 20.238 1.00 95.38 82 ASN A O 1
ATOM 655 N N . ALA A 1 83 ? 2.500 9.076 19.102 1.00 90.19 83 ALA A N 1
ATOM 656 C CA . ALA A 1 83 ? 3.349 10.215 18.758 1.00 90.19 83 ALA A CA 1
ATOM 657 C C . ALA A 1 83 ? 2.770 11.068 17.609 1.00 90.19 83 ALA A C 1
ATOM 659 O O . ALA A 1 83 ? 3.407 11.256 16.574 1.00 90.19 83 ALA A O 1
ATOM 660 N N . ALA A 1 84 ? 1.550 11.588 17.785 1.00 75.25 84 ALA A N 1
ATOM 661 C CA . ALA A 1 84 ? 0.921 12.486 16.820 1.00 75.25 84 ALA A CA 1
ATOM 662 C C . ALA A 1 84 ? 1.802 13.718 16.575 1.00 75.25 84 ALA A C 1
ATOM 664 O O . ALA A 1 84 ? 2.100 14.460 17.514 1.00 75.25 84 ALA A O 1
ATOM 665 N N . ALA A 1 85 ? 2.169 13.980 15.322 1.00 80.69 85 ALA A N 1
ATOM 666 C CA . ALA A 1 85 ? 2.709 15.285 14.979 1.00 80.69 85 ALA A CA 1
ATOM 667 C C . ALA A 1 85 ? 1.561 16.304 14.948 1.00 80.69 85 ALA A C 1
ATOM 669 O O . ALA A 1 85 ? 0.469 16.004 14.463 1.00 80.69 85 ALA A O 1
ATOM 670 N N . ALA A 1 86 ? 1.806 17.518 15.445 1.00 76.31 86 ALA A N 1
ATOM 671 C CA . ALA A 1 86 ? 0.842 18.613 15.312 1.00 76.31 86 ALA A CA 1
ATOM 672 C C . ALA A 1 86 ? 0.648 19.016 13.839 1.00 76.31 86 ALA A C 1
ATOM 674 O O . ALA A 1 86 ? -0.429 19.454 13.447 1.00 76.31 86 ALA A O 1
ATOM 675 N N . THR A 1 87 ? 1.698 18.857 13.030 1.00 82.75 87 THR A N 1
ATOM 676 C CA . THR A 1 87 ? 1.702 19.091 11.584 1.00 82.75 87 THR A CA 1
ATOM 677 C C . THR A 1 87 ? 2.621 18.080 10.906 1.00 82.75 87 THR A C 1
ATOM 679 O O . THR A 1 87 ? 3.628 17.662 11.480 1.00 82.75 87 THR A O 1
ATOM 682 N N . TYR A 1 88 ? 2.280 17.693 9.678 1.00 86.88 88 TYR A N 1
ATOM 683 C CA . TYR A 1 88 ? 3.117 16.846 8.834 1.00 86.88 88 TYR A CA 1
ATOM 684 C C . TYR A 1 88 ? 3.599 17.662 7.638 1.00 86.88 88 TYR A C 1
ATOM 686 O O . TYR A 1 88 ? 2.783 18.201 6.896 1.00 86.88 88 TYR A O 1
ATOM 694 N N . VAL A 1 89 ? 4.919 17.756 7.471 1.00 82.44 89 VAL A N 1
ATOM 695 C CA . VAL A 1 89 ? 5.548 18.473 6.347 1.00 82.44 89 VAL A CA 1
ATOM 696 C C . VAL A 1 89 ? 5.525 17.629 5.072 1.00 82.44 89 VAL A C 1
ATOM 698 O O . VAL A 1 89 ? 5.361 18.163 3.983 1.00 82.44 89 VAL A O 1
ATOM 701 N N . GLU A 1 90 ? 5.655 16.309 5.213 1.00 87.19 90 GLU A N 1
ATOM 702 C CA . GLU A 1 90 ? 5.750 15.367 4.098 1.00 87.19 90 GLU A CA 1
ATOM 703 C C . GLU A 1 90 ? 4.574 14.390 4.108 1.00 87.19 90 GLU A C 1
ATOM 705 O O . GLU A 1 90 ? 4.235 13.807 5.145 1.00 87.19 90 GLU A O 1
ATOM 710 N N . GLU A 1 91 ? 3.998 14.141 2.934 1.00 91.81 91 GLU A N 1
ATOM 711 C CA . GLU A 1 91 ? 2.856 13.237 2.760 1.00 91.81 91 GLU A CA 1
ATOM 712 C C . GLU A 1 91 ? 3.208 11.794 3.162 1.00 91.81 91 GLU A C 1
ATOM 714 O O . GLU A 1 91 ? 2.428 11.102 3.817 1.00 91.81 91 GLU A O 1
ATOM 719 N N . ARG A 1 92 ? 4.454 11.371 2.915 1.00 91.31 92 ARG A N 1
ATOM 720 C CA . ARG A 1 92 ? 4.982 10.072 3.365 1.00 91.31 92 ARG A CA 1
ATOM 721 C C . ARG A 1 92 ? 4.870 9.877 4.878 1.00 91.31 92 ARG A C 1
ATOM 723 O O . ARG A 1 92 ? 4.569 8.779 5.347 1.00 91.31 92 ARG A O 1
ATOM 730 N N . ALA A 1 93 ? 5.126 10.923 5.662 1.00 92.00 93 ALA A N 1
ATOM 731 C CA . ALA A 1 93 ? 5.047 10.844 7.117 1.00 92.00 93 ALA A CA 1
ATOM 732 C C . ALA A 1 93 ? 3.592 10.721 7.605 1.00 92.00 93 ALA A C 1
ATOM 734 O O . ALA A 1 93 ? 3.346 10.016 8.593 1.00 92.00 93 ALA A O 1
ATOM 735 N N . LYS A 1 94 ? 2.632 11.333 6.889 1.00 93.75 94 LYS A N 1
ATOM 736 C CA . LYS A 1 94 ? 1.195 11.160 7.155 1.00 93.75 94 LYS A CA 1
ATOM 737 C C . LYS A 1 94 ? 0.784 9.709 6.962 1.00 93.75 94 LYS A C 1
ATOM 739 O O . LYS A 1 94 ? 0.253 9.113 7.894 1.00 93.75 94 LYS A O 1
ATOM 744 N N . VAL A 1 95 ? 1.104 9.114 5.812 1.00 95.44 95 VAL A N 1
ATOM 745 C CA . VAL A 1 95 ? 0.685 7.741 5.485 1.00 95.44 95 VAL A CA 1
ATOM 746 C C . VAL A 1 95 ? 1.303 6.712 6.438 1.00 95.44 95 VAL A C 1
ATOM 748 O O . VAL A 1 95 ? 0.602 5.846 6.957 1.00 95.44 95 VAL A O 1
ATOM 751 N N . ARG A 1 96 ? 2.584 6.861 6.798 1.00 94.31 96 ARG A N 1
ATOM 752 C CA . ARG A 1 96 ? 3.230 6.017 7.827 1.00 94.31 96 ARG A CA 1
ATOM 753 C C . ARG A 1 96 ? 2.542 6.100 9.187 1.00 94.31 96 ARG A C 1
ATOM 755 O O . ARG A 1 96 ? 2.401 5.094 9.892 1.00 94.31 96 ARG A O 1
ATOM 762 N N . SER A 1 97 ? 2.131 7.309 9.562 1.00 96.19 97 SER A N 1
ATOM 763 C CA . SER A 1 97 ? 1.390 7.539 10.800 1.00 96.19 97 SER A CA 1
ATOM 764 C C . SER A 1 97 ? -0.008 6.933 10.711 1.00 96.19 97 SER A C 1
ATOM 766 O O . SER A 1 97 ? -0.425 6.260 11.650 1.00 96.19 97 SER A O 1
ATOM 768 N N . ALA A 1 98 ? -0.691 7.081 9.572 1.00 97.62 98 ALA A N 1
ATOM 769 C CA . ALA A 1 98 ? -1.994 6.480 9.308 1.00 97.62 98 ALA A CA 1
ATOM 770 C C . ALA A 1 98 ? -1.946 4.949 9.407 1.00 97.62 98 ALA A C 1
ATOM 772 O O . ALA A 1 98 ? -2.764 4.382 10.123 1.00 97.62 98 ALA A O 1
ATOM 773 N N . LYS A 1 99 ? -0.942 4.283 8.817 1.00 97.75 99 LYS A N 1
ATOM 774 C CA . LYS A 1 99 ? -0.741 2.826 8.950 1.00 97.75 99 LYS A CA 1
ATOM 775 C C . LYS A 1 99 ? -0.547 2.397 10.408 1.00 97.75 99 LYS A C 1
ATOM 777 O O . LYS A 1 99 ? -1.154 1.430 10.861 1.00 97.75 99 LYS A O 1
ATOM 782 N N . SER A 1 100 ? 0.270 3.131 11.168 1.00 97.75 100 SER A N 1
ATOM 783 C CA . SER A 1 100 ? 0.500 2.828 12.592 1.00 97.75 100 SER A CA 1
ATOM 784 C C . SER A 1 100 ? -0.778 2.996 13.424 1.00 97.75 100 SER A C 1
ATOM 786 O O . SER A 1 100 ? -1.065 2.173 14.291 1.00 97.75 100 SER A O 1
ATOM 788 N N . LEU A 1 101 ? -1.562 4.042 13.141 1.00 98.44 101 LEU A N 1
ATOM 789 C CA . LEU A 1 101 ? -2.864 4.296 13.762 1.00 98.44 101 LEU A CA 1
ATOM 790 C C . LEU A 1 101 ? -3.892 3.222 13.391 1.00 98.44 101 LEU A C 1
ATOM 792 O O . LEU A 1 101 ? -4.594 2.731 14.267 1.00 98.44 101 LEU A O 1
ATOM 796 N N . ALA A 1 102 ? -3.948 2.826 12.122 1.00 98.56 102 ALA A N 1
ATOM 797 C CA . ALA A 1 102 ? -4.843 1.790 11.627 1.00 98.56 102 ALA A CA 1
ATOM 798 C C . ALA A 1 102 ? -4.591 0.450 12.329 1.00 98.56 102 ALA A C 1
ATOM 800 O O . ALA A 1 102 ? -5.511 -0.147 12.884 1.00 98.56 102 ALA A O 1
ATOM 801 N N . PHE A 1 103 ? -3.327 0.025 12.414 1.00 98.12 103 PHE A N 1
ATOM 802 C CA . PHE A 1 103 ? -2.982 -1.193 13.143 1.00 98.12 103 PHE A CA 1
ATOM 803 C C . PHE A 1 103 ? -3.289 -1.074 14.643 1.00 98.12 103 PHE A C 1
ATOM 805 O O . PHE A 1 103 ? -3.816 -2.011 15.242 1.00 98.12 103 PHE A O 1
ATOM 812 N N . ALA A 1 104 ? -3.023 0.086 15.256 1.00 98.31 104 ALA A N 1
ATOM 813 C CA . ALA A 1 104 ? -3.368 0.304 16.656 1.00 98.31 104 ALA A CA 1
ATOM 814 C C . ALA A 1 104 ? -4.878 0.198 16.904 1.00 98.31 104 ALA A C 1
ATOM 816 O O . ALA A 1 104 ? -5.278 -0.456 17.863 1.00 98.31 104 ALA A O 1
ATOM 817 N N . TYR A 1 105 ? -5.706 0.756 16.016 1.00 98.31 105 TYR A N 1
ATOM 818 C CA . TYR A 1 105 ? -7.158 0.601 16.055 1.00 98.31 105 TYR A CA 1
ATOM 819 C C . TYR A 1 105 ? -7.583 -0.868 15.989 1.00 98.31 105 TYR A C 1
ATOM 821 O O . TYR A 1 105 ? -8.355 -1.307 16.838 1.00 98.31 105 TYR A O 1
ATOM 829 N N . VAL A 1 106 ? -7.060 -1.647 15.039 1.00 97.94 106 VAL A N 1
ATOM 830 C CA . VAL A 1 106 ? -7.417 -3.069 14.908 1.00 97.94 106 VAL A CA 1
ATOM 831 C C . VAL A 1 106 ? -7.107 -3.842 16.192 1.00 97.94 106 VAL A C 1
ATOM 833 O O . VAL A 1 106 ? -7.929 -4.620 16.688 1.00 97.94 106 VAL A O 1
ATOM 836 N N . ILE A 1 107 ? -5.941 -3.592 16.784 1.00 98.00 107 ILE A N 1
ATOM 837 C CA . ILE A 1 107 ? -5.505 -4.287 17.992 1.00 98.00 107 ILE A CA 1
ATOM 838 C C . ILE A 1 107 ? -6.287 -3.845 19.233 1.00 98.00 107 ILE A C 1
ATOM 840 O O . ILE A 1 107 ? -6.703 -4.708 20.005 1.00 98.00 107 ILE A O 1
ATOM 844 N N . THR A 1 108 ? -6.508 -2.546 19.446 1.00 97.38 108 THR A N 1
ATOM 845 C CA . THR A 1 108 ? -7.106 -2.037 20.695 1.00 97.38 108 THR A CA 1
ATOM 846 C C . THR A 1 108 ? -8.621 -1.856 20.632 1.00 97.38 108 THR A C 1
ATOM 848 O O . THR A 1 108 ? -9.271 -1.828 21.673 1.00 97.38 108 THR A O 1
ATOM 851 N N . GLY A 1 109 ? -9.187 -1.708 19.434 1.00 97.06 109 GLY A N 1
ATOM 852 C CA . GLY A 1 109 ? -10.572 -1.290 19.214 1.00 97.06 109 GLY A CA 1
ATOM 853 C C . GLY A 1 109 ? -10.834 0.202 19.471 1.00 97.06 109 GLY A C 1
ATOM 854 O O . GLY A 1 109 ? -11.977 0.641 19.359 1.00 97.06 109 GLY A O 1
ATOM 855 N N . ASP A 1 110 ? -9.815 1.004 19.805 1.00 97.75 110 ASP A N 1
ATOM 856 C CA . ASP A 1 110 ? -9.995 2.429 20.106 1.00 97.75 110 ASP A CA 1
ATOM 857 C C . ASP A 1 110 ? -10.211 3.249 18.826 1.00 97.75 110 ASP A C 1
ATOM 859 O O . ASP A 1 110 ? -9.290 3.528 18.052 1.00 97.75 110 ASP A O 1
ATOM 863 N N . THR A 1 111 ? -11.455 3.687 18.633 1.00 97.81 111 THR A N 1
ATOM 864 C CA . THR A 1 111 ? -11.883 4.515 17.494 1.00 97.81 111 THR A CA 1
ATOM 865 C C . THR A 1 111 ? -11.170 5.868 17.396 1.00 97.81 111 THR A C 1
ATOM 867 O O . THR A 1 111 ? -11.187 6.492 16.336 1.00 97.81 111 THR A O 1
ATOM 870 N N . THR A 1 112 ? -10.489 6.333 18.449 1.00 97.44 112 THR A N 1
ATOM 871 C CA . THR A 1 112 ? -9.637 7.528 18.385 1.00 97.44 112 THR A CA 1
ATOM 872 C C . THR A 1 112 ? -8.492 7.336 17.401 1.00 97.44 112 THR A C 1
ATOM 874 O O . THR A 1 112 ? -8.173 8.263 16.652 1.00 97.44 112 THR A O 1
ATOM 877 N N . TYR A 1 113 ? -7.901 6.139 17.363 1.00 98.25 113 TYR A N 1
ATOM 878 C CA . TYR A 1 113 ? -6.883 5.807 16.375 1.00 98.25 113 TYR A CA 1
ATOM 879 C C . TYR A 1 113 ? -7.476 5.748 14.970 1.00 98.25 113 TYR A C 1
ATOM 881 O O . TYR A 1 113 ? -6.909 6.353 14.063 1.00 98.25 113 TYR A O 1
ATOM 889 N N . ALA A 1 114 ? -8.647 5.122 14.811 1.00 98.12 114 ALA A N 1
ATOM 890 C CA . ALA A 1 114 ? -9.313 5.016 13.516 1.00 98.12 114 ALA A CA 1
ATOM 891 C C . ALA A 1 114 ? -9.637 6.388 12.916 1.00 98.12 114 ALA A C 1
ATOM 893 O O . ALA A 1 114 ? -9.231 6.696 11.800 1.00 98.12 114 ALA A O 1
ATOM 894 N N . ARG A 1 115 ? -10.271 7.258 13.708 1.00 97.56 115 ARG A N 1
ATOM 895 C CA . ARG A 1 115 ? -10.606 8.635 13.329 1.00 97.56 115 ARG A CA 1
ATOM 896 C C . ARG A 1 115 ? -9.378 9.433 12.895 1.00 97.56 115 ARG A C 1
ATOM 898 O O . ARG A 1 115 ? -9.415 10.121 11.881 1.00 97.56 115 ARG A O 1
ATOM 905 N N . ARG A 1 116 ? -8.284 9.355 13.662 1.00 97.19 116 ARG A N 1
ATOM 906 C CA . ARG A 1 116 ? -7.029 10.053 13.335 1.00 97.19 116 ARG A CA 1
ATOM 907 C C . ARG A 1 116 ? -6.379 9.481 12.075 1.00 97.19 116 ARG A C 1
ATOM 909 O O . ARG A 1 116 ? -5.887 10.253 11.261 1.00 97.19 116 ARG A O 1
ATOM 916 N N . GLY A 1 117 ? -6.381 8.158 11.913 1.00 97.56 117 GLY A N 1
ATOM 917 C CA . GLY A 1 117 ? -5.854 7.487 10.725 1.00 97.56 117 GLY A CA 1
ATOM 918 C C . GLY A 1 117 ? -6.629 7.871 9.466 1.00 97.56 117 GLY A C 1
ATOM 919 O O . GLY A 1 117 ? -6.024 8.317 8.497 1.00 97.56 117 GLY A O 1
ATOM 920 N N . ALA A 1 118 ? -7.961 7.802 9.520 1.00 98.19 118 ALA A N 1
ATOM 921 C CA . ALA A 1 118 ? -8.852 8.207 8.435 1.00 98.19 118 ALA A CA 1
ATOM 922 C C . ALA A 1 118 ? -8.641 9.675 8.035 1.00 98.19 118 ALA A C 1
ATOM 924 O O . ALA A 1 118 ? -8.507 9.973 6.852 1.00 98.19 118 ALA A O 1
ATOM 925 N N . ALA A 1 119 ? -8.522 10.580 9.014 1.00 96.81 119 ALA A N 1
ATOM 926 C CA . ALA A 1 119 ? -8.244 11.990 8.747 1.00 96.81 119 ALA A CA 1
ATOM 927 C C . ALA A 1 119 ? -6.906 12.202 8.015 1.00 96.81 119 ALA A C 1
ATOM 929 O O . ALA A 1 119 ? -6.833 13.025 7.108 1.00 96.81 119 ALA A O 1
ATOM 930 N N . LEU A 1 120 ? -5.858 11.449 8.369 1.00 97.19 120 LEU A N 1
ATOM 931 C CA . LEU A 1 120 ? -4.572 11.524 7.669 1.00 97.19 120 LEU A CA 1
ATOM 932 C C . LEU A 1 120 ? -4.651 10.972 6.243 1.00 97.19 120 LEU A C 1
ATOM 934 O O . LEU A 1 120 ? -4.062 11.567 5.344 1.00 97.19 120 LEU A O 1
ATOM 938 N N . LEU A 1 121 ? -5.374 9.870 6.018 1.00 97.88 121 LEU A N 1
ATOM 939 C CA . LEU A 1 121 ? -5.581 9.339 4.666 1.00 97.88 121 LEU A CA 1
ATOM 940 C C . LEU A 1 121 ? -6.364 10.324 3.790 1.00 97.88 121 LEU A C 1
ATOM 942 O O . LEU A 1 121 ? -5.975 10.553 2.647 1.00 97.88 121 LEU A O 1
ATOM 946 N N . ALA A 1 122 ? -7.410 10.948 4.334 1.00 97.25 122 ALA A N 1
ATOM 947 C CA . ALA A 1 122 ? -8.209 11.954 3.635 1.00 97.25 122 ALA A CA 1
ATOM 948 C C . ALA A 1 122 ? -7.423 13.247 3.331 1.00 97.25 122 ALA A C 1
ATOM 950 O O . ALA A 1 122 ? -7.633 13.861 2.287 1.00 97.25 122 ALA A O 1
ATOM 951 N N . ASP A 1 123 ? -6.505 13.652 4.216 1.00 95.62 123 ASP A N 1
ATOM 952 C CA . ASP A 1 123 ? -5.634 14.826 4.029 1.00 95.62 123 ASP A CA 1
ATOM 953 C C . ASP A 1 123 ? -4.381 14.534 3.178 1.00 95.62 123 ASP A C 1
ATOM 955 O O . ASP A 1 123 ? -3.625 15.448 2.834 1.00 95.62 123 ASP A O 1
ATOM 959 N N . THR A 1 124 ? -4.129 13.269 2.828 1.00 95.62 124 THR A N 1
ATOM 960 C CA . THR A 1 124 ? -2.967 12.905 2.013 1.00 95.62 124 THR A CA 1
ATOM 961 C C . THR A 1 124 ? -3.124 13.453 0.596 1.00 95.62 124 THR A C 1
ATOM 963 O O . THR A 1 124 ? -4.110 13.185 -0.093 1.00 95.62 124 THR A O 1
ATOM 966 N N . LYS A 1 125 ? -2.124 14.199 0.127 1.00 94.06 125 LYS A N 1
ATOM 967 C CA . LYS A 1 125 ? -2.113 14.783 -1.221 1.00 94.06 125 LYS A CA 1
ATOM 968 C C . LYS A 1 125 ? -1.157 14.023 -2.116 1.00 94.06 125 LYS A C 1
ATOM 970 O O . LYS A 1 125 ? 0.047 14.180 -2.011 1.00 94.06 125 LYS A O 1
ATOM 975 N N . PHE A 1 126 ? -1.676 13.236 -3.041 1.00 91.50 126 PHE A N 1
ATOM 976 C CA . PHE A 1 126 ? -0.843 12.604 -4.060 1.00 91.50 126 PHE A CA 1
ATOM 977 C C . PHE A 1 126 ? -0.364 13.591 -5.142 1.00 91.50 126 PHE A C 1
ATOM 979 O O . PHE A 1 126 ? -0.917 14.693 -5.241 1.00 91.50 126 PHE A O 1
ATOM 986 N N . PRO A 1 127 ? 0.645 13.239 -5.968 1.00 88.12 127 PRO A N 1
ATOM 987 C CA . PRO A 1 127 ? 1.201 14.142 -6.978 1.00 88.12 127 PRO A CA 1
ATOM 988 C C . PRO A 1 127 ? 0.174 14.785 -7.925 1.00 88.12 127 PRO A C 1
ATOM 990 O O . PRO A 1 127 ? 0.288 15.988 -8.170 1.00 88.12 127 PRO A O 1
ATOM 993 N N . PRO A 1 128 ? -0.880 14.085 -8.405 1.00 84.19 128 PRO A N 1
ATOM 994 C CA . PRO A 1 128 ? -1.941 14.716 -9.200 1.00 84.19 128 PRO A CA 1
ATOM 995 C C . PRO A 1 128 ? -2.665 15.865 -8.483 1.00 84.19 128 PRO A C 1
ATOM 997 O O . PRO A 1 128 ? -3.223 16.749 -9.128 1.00 84.19 128 PRO A O 1
ATOM 1000 N N . ARG A 1 129 ? -2.636 15.867 -7.147 1.00 87.00 129 ARG A N 1
ATOM 1001 C CA . ARG A 1 129 ? -3.262 16.856 -6.261 1.00 87.00 129 ARG A CA 1
ATOM 1002 C C . ARG A 1 129 ? -2.240 17.822 -5.646 1.00 87.00 129 ARG A C 1
ATOM 1004 O O . ARG A 1 129 ? -2.553 18.528 -4.689 1.00 87.00 129 ARG A O 1
ATOM 1011 N N . GLY A 1 130 ? -1.029 17.866 -6.204 1.00 86.25 130 GLY A N 1
ATOM 1012 C CA . GLY A 1 130 ? 0.022 18.815 -5.839 1.00 86.25 130 GLY A CA 1
ATOM 1013 C C . GLY A 1 130 ? 0.809 18.467 -4.577 1.00 86.25 130 GLY A C 1
ATOM 1014 O O . GLY A 1 130 ? 1.518 19.336 -4.074 1.00 86.25 130 GLY A O 1
ATOM 1015 N N . GLY A 1 131 ? 0.689 17.248 -4.045 1.00 87.06 131 GLY A N 1
ATOM 1016 C CA . GLY A 1 131 ? 1.567 16.815 -2.960 1.00 87.06 131 GLY A CA 1
ATOM 1017 C C . GLY A 1 131 ? 2.862 16.182 -3.460 1.00 87.06 131 GLY A C 1
ATOM 1018 O O . GLY A 1 131 ? 2.954 15.706 -4.592 1.00 87.06 131 GLY A O 1
ATOM 1019 N N . ASP A 1 132 ? 3.876 16.212 -2.601 1.00 84.81 132 ASP A N 1
ATOM 1020 C CA . ASP A 1 132 ? 5.202 15.674 -2.882 1.00 84.81 132 ASP A CA 1
ATOM 1021 C C . ASP A 1 132 ? 5.401 14.355 -2.131 1.00 84.81 132 ASP A C 1
ATOM 1023 O O . ASP A 1 132 ? 5.342 14.290 -0.900 1.00 84.81 132 ASP A O 1
ATOM 1027 N N . MET A 1 133 ? 5.624 13.296 -2.902 1.00 83.56 133 MET A N 1
ATOM 1028 C CA . MET A 1 133 ? 5.870 11.939 -2.416 1.00 83.56 133 MET A CA 1
ATOM 1029 C C . MET A 1 133 ? 7.366 11.593 -2.402 1.00 83.56 133 MET A C 1
ATOM 1031 O O . MET A 1 133 ? 7.756 10.488 -2.012 1.00 83.56 133 MET A O 1
ATOM 1035 N N . GLY A 1 134 ? 8.212 12.547 -2.796 1.00 82.38 134 GLY A N 1
ATOM 1036 C CA . GLY A 1 134 ? 9.641 12.387 -2.982 1.00 82.38 134 GLY A CA 1
ATOM 1037 C C . GLY A 1 134 ? 9.978 11.750 -4.329 1.00 82.38 134 GLY A C 1
ATOM 1038 O O . GLY A 1 134 ? 9.376 12.036 -5.359 1.00 82.38 134 GLY A O 1
ATOM 1039 N N . GLN A 1 135 ? 11.006 10.904 -4.338 1.00 82.31 135 GLN A N 1
ATOM 1040 C CA . GLN A 1 135 ? 11.475 10.238 -5.553 1.00 82.31 135 GLN A CA 1
ATOM 1041 C C . GLN A 1 135 ? 10.511 9.123 -6.006 1.00 82.31 135 GLN A C 1
ATOM 1043 O O . GLN A 1 135 ? 9.869 8.504 -5.157 1.00 82.31 135 GLN A O 1
ATOM 1048 N N . PRO A 1 136 ? 10.476 8.767 -7.306 1.00 76.25 136 PRO A N 1
ATOM 1049 C CA . PRO A 1 136 ? 9.598 7.725 -7.859 1.00 76.25 136 PRO A CA 1
ATOM 1050 C C . PRO A 1 136 ? 9.551 6.405 -7.068 1.00 76.25 136 PRO A C 1
ATOM 1052 O O . PRO A 1 136 ? 8.487 5.830 -6.861 1.00 76.25 136 PRO A O 1
ATOM 1055 N N . HIS A 1 137 ? 10.693 5.935 -6.564 1.00 79.94 137 HIS A N 1
ATOM 1056 C CA . HIS A 1 137 ? 10.792 4.697 -5.778 1.00 79.94 137 HIS A CA 1
ATOM 1057 C C . HIS A 1 137 ? 10.150 4.771 -4.376 1.00 79.94 137 HIS A C 1
ATOM 1059 O O . HIS A 1 137 ? 9.988 3.747 -3.700 1.00 79.94 137 HIS A O 1
ATOM 1065 N N . LEU A 1 138 ? 9.821 5.974 -3.900 1.00 88.94 138 LEU A N 1
ATOM 1066 C CA . LEU A 1 138 ? 9.087 6.207 -2.655 1.00 88.94 138 LEU A CA 1
ATOM 1067 C C . LEU A 1 138 ? 7.578 6.173 -2.871 1.00 88.94 138 LEU A C 1
ATOM 1069 O O . LEU A 1 138 ? 6.858 5.750 -1.974 1.00 88.94 138 LEU A O 1
ATOM 1073 N N . GLU A 1 139 ? 7.107 6.553 -4.056 1.00 90.38 139 GLU A N 1
ATOM 1074 C CA . GLU A 1 139 ? 5.679 6.613 -4.363 1.00 90.38 139 GLU A CA 1
ATOM 1075 C C . GLU A 1 139 ? 5.010 5.240 -4.220 1.00 90.38 139 GLU A C 1
ATOM 1077 O O . GLU A 1 139 ? 3.959 5.136 -3.595 1.00 90.38 139 GLU A O 1
ATOM 1082 N N . GLY A 1 140 ? 5.659 4.172 -4.699 1.00 92.06 140 GLY A N 1
ATOM 1083 C CA . GLY A 1 140 ? 5.170 2.797 -4.538 1.00 92.06 140 GLY A CA 1
ATOM 1084 C C . GLY A 1 140 ? 5.023 2.351 -3.081 1.00 92.06 140 GLY A C 1
ATOM 1085 O O . GLY A 1 140 ? 4.013 1.760 -2.713 1.00 92.06 140 GLY A O 1
ATOM 1086 N N . GLU A 1 141 ? 5.991 2.698 -2.223 1.00 93.56 141 GLU A N 1
ATOM 1087 C CA . GLU A 1 141 ? 5.903 2.428 -0.778 1.00 93.56 141 GLU A CA 1
ATOM 1088 C C . GLU A 1 141 ? 4.728 3.173 -0.147 1.00 93.56 141 GLU A C 1
ATOM 1090 O O . GLU A 1 141 ? 4.046 2.628 0.718 1.00 93.56 141 GLU A O 1
ATOM 1095 N N . ILE A 1 142 ? 4.497 4.421 -0.554 1.00 95.00 142 ILE A N 1
ATOM 1096 C CA . ILE A 1 142 ? 3.417 5.226 0.011 1.00 95.00 142 ILE A CA 1
ATOM 1097 C C . ILE A 1 142 ? 2.065 4.659 -0.410 1.00 95.00 142 ILE A C 1
ATOM 1099 O O . ILE A 1 142 ? 1.192 4.532 0.441 1.00 95.00 142 ILE A O 1
ATOM 1103 N N . VAL A 1 143 ? 1.903 4.254 -1.671 1.00 96.62 143 VAL A N 1
ATOM 1104 C CA . VAL A 1 143 ? 0.673 3.597 -2.133 1.00 96.62 143 VAL A CA 1
ATOM 1105 C C . VAL A 1 143 ? 0.444 2.274 -1.399 1.00 96.62 143 VAL A C 1
ATOM 1107 O O . VAL A 1 143 ? -0.663 2.048 -0.921 1.00 96.62 143 VAL A O 1
ATOM 1110 N N . ALA A 1 144 ? 1.484 1.454 -1.208 1.00 97.25 144 ALA A N 1
ATOM 1111 C CA . ALA A 1 144 ? 1.394 0.225 -0.413 1.00 97.25 144 ALA A CA 1
ATOM 1112 C C . ALA A 1 144 ? 0.908 0.502 1.020 1.00 97.25 144 ALA A C 1
ATOM 1114 O O . ALA A 1 144 ? -0.063 -0.090 1.482 1.00 97.25 144 ALA A O 1
ATOM 1115 N N . GLN A 1 145 ? 1.536 1.461 1.707 1.00 97.56 145 GLN A N 1
ATOM 1116 C CA . GLN A 1 145 ? 1.174 1.816 3.082 1.00 97.56 145 GLN A CA 1
ATOM 1117 C C . GLN A 1 145 ? -0.210 2.460 3.184 1.00 97.56 145 GLN A C 1
ATOM 1119 O O . GLN A 1 145 ? -0.890 2.284 4.195 1.00 97.56 145 GLN A O 1
ATOM 1124 N N . TYR A 1 146 ? -0.629 3.201 2.157 1.00 98.50 146 TYR A N 1
ATOM 1125 C CA . TYR A 1 146 ? -1.967 3.775 2.067 1.00 98.50 146 TYR A CA 1
ATOM 1126 C C . TYR A 1 146 ? -3.016 2.673 1.896 1.00 98.50 146 TYR A C 1
ATOM 1128 O O . TYR A 1 146 ? -4.015 2.692 2.608 1.00 98.50 146 TYR A O 1
ATOM 1136 N N . ALA A 1 147 ? -2.763 1.693 1.021 1.00 98.75 147 ALA A N 1
ATOM 1137 C CA . ALA A 1 147 ? -3.631 0.535 0.816 1.00 98.75 147 ALA A CA 1
ATOM 1138 C C . ALA A 1 147 ? -3.782 -0.296 2.099 1.00 98.75 147 ALA A C 1
ATOM 1140 O O . ALA A 1 147 ? -4.902 -0.572 2.514 1.00 98.75 147 ALA A O 1
ATOM 1141 N N . GLU A 1 148 ? -2.677 -0.606 2.786 1.00 98.62 148 GLU A N 1
ATOM 1142 C CA . GLU A 1 148 ? -2.706 -1.305 4.080 1.00 98.62 148 GLU A CA 1
ATOM 1143 C C . GLU A 1 148 ? -3.471 -0.509 5.147 1.00 98.62 148 GLU A C 1
ATOM 1145 O O . GLU A 1 148 ? -4.262 -1.068 5.901 1.00 98.62 148 GLU A O 1
ATOM 1150 N N . ALA A 1 149 ? -3.255 0.807 5.239 1.00 98.69 149 ALA A N 1
ATOM 1151 C CA . ALA A 1 149 ? -3.976 1.635 6.201 1.00 98.69 149 ALA A CA 1
ATOM 1152 C C . ALA A 1 149 ? -5.478 1.688 5.890 1.00 98.69 149 ALA A C 1
ATOM 1154 O O . ALA A 1 149 ? -6.287 1.608 6.812 1.00 98.69 149 ALA A O 1
ATOM 1155 N N . TYR A 1 150 ? -5.844 1.811 4.613 1.00 98.81 150 TYR A N 1
ATOM 1156 C CA . TYR A 1 150 ? -7.228 1.780 4.151 1.00 98.81 150 TYR A CA 1
ATOM 1157 C C . TYR A 1 150 ? -7.900 0.441 4.483 1.00 98.81 150 TYR A C 1
ATOM 1159 O O . TYR A 1 150 ? -8.944 0.452 5.130 1.00 98.81 150 TYR A O 1
ATOM 1167 N N . ASP A 1 151 ? -7.273 -0.687 4.141 1.00 98.88 151 ASP A N 1
ATOM 1168 C CA . ASP A 1 151 ? -7.775 -2.040 4.414 1.00 98.88 151 ASP A CA 1
ATOM 1169 C C . ASP A 1 151 ? -8.087 -2.246 5.906 1.00 98.88 151 ASP A C 1
ATOM 1171 O O . ASP A 1 151 ? -9.172 -2.686 6.288 1.00 98.88 151 ASP A O 1
ATOM 1175 N N . LEU A 1 152 ? -7.169 -1.814 6.775 1.00 98.75 152 LEU A N 1
ATOM 1176 C CA . LEU A 1 152 ? -7.323 -1.907 8.228 1.00 98.75 152 LEU A CA 1
ATOM 1177 C C . LEU A 1 152 ? -8.363 -0.924 8.804 1.00 98.75 152 LEU A C 1
ATOM 1179 O O . LEU A 1 152 ? -8.950 -1.192 9.855 1.00 98.75 152 LEU A O 1
ATOM 1183 N N . LEU A 1 153 ? -8.582 0.226 8.159 1.00 98.69 153 LEU A N 1
ATOM 1184 C CA . LEU A 1 153 ? -9.552 1.244 8.589 1.00 98.69 153 LEU A CA 1
ATOM 1185 C C . LEU A 1 153 ? -10.940 1.055 7.976 1.00 98.69 153 LEU A C 1
ATOM 1187 O O . LEU A 1 153 ? -11.891 1.671 8.461 1.00 98.69 153 LEU A O 1
ATOM 1191 N N . HIS A 1 154 ? -11.081 0.221 6.947 1.00 98.50 154 HIS A N 1
ATOM 1192 C CA . HIS A 1 154 ? -12.326 0.067 6.207 1.00 98.50 154 HIS A CA 1
ATOM 1193 C C . HIS A 1 154 ? -13.542 -0.226 7.108 1.00 98.50 154 HIS A C 1
ATOM 1195 O O . HIS A 1 154 ? -14.539 0.485 6.962 1.00 98.50 154 HIS A O 1
ATOM 1201 N N . PRO A 1 155 ? -13.489 -1.137 8.110 1.00 96.94 155 PRO A N 1
ATOM 1202 C CA . PRO A 1 155 ? -14.633 -1.367 9.002 1.00 96.94 155 PRO A CA 1
ATOM 1203 C C . PRO A 1 155 ? -15.112 -0.111 9.751 1.00 96.94 155 PRO A C 1
ATOM 1205 O O . PRO A 1 155 ? -16.303 0.053 10.000 1.00 96.94 155 PRO A O 1
ATOM 1208 N N . TYR A 1 156 ? -14.201 0.805 10.094 1.00 97.88 156 TYR A N 1
ATOM 1209 C CA . TYR A 1 156 ? -14.556 2.095 10.691 1.00 97.88 156 TYR A CA 1
ATOM 1210 C C . TYR A 1 156 ? -15.163 3.050 9.649 1.00 97.88 156 TYR A C 1
ATOM 1212 O O . TYR A 1 156 ? -16.184 3.695 9.907 1.00 97.88 156 TYR A O 1
ATOM 1220 N N . LEU A 1 157 ? -14.560 3.104 8.457 1.00 98.25 157 LEU A N 1
ATOM 1221 C CA . LEU A 1 157 ? -14.970 3.972 7.349 1.00 98.25 157 LEU A CA 1
ATOM 1222 C C . LEU A 1 157 ? -16.353 3.628 6.780 1.00 98.25 157 LEU A C 1
ATOM 1224 O O . LEU A 1 157 ? -17.007 4.510 6.238 1.00 98.25 157 LEU A O 1
ATOM 1228 N N . GLN A 1 158 ? -16.856 2.401 6.952 1.00 97.06 158 GLN A N 1
ATOM 1229 C CA . GLN A 1 158 ? -18.218 2.030 6.532 1.00 97.06 158 GLN A CA 1
ATOM 1230 C C . GLN A 1 158 ? -19.313 2.913 7.155 1.00 97.06 158 GLN A C 1
ATOM 1232 O O . GLN A 1 158 ? -20.383 3.075 6.572 1.00 97.06 158 GLN A O 1
ATOM 1237 N N . SER A 1 159 ? -19.048 3.502 8.325 1.00 95.81 159 SER A N 1
ATOM 1238 C CA . SER A 1 159 ? -19.957 4.454 8.980 1.00 95.81 159 SER A CA 1
ATOM 1239 C C . SER A 1 159 ? -19.812 5.906 8.493 1.00 95.81 159 SER A C 1
ATOM 1241 O O . SER A 1 159 ? -20.627 6.755 8.850 1.00 95.81 159 SER A O 1
ATOM 1243 N N . ASP A 1 160 ? -18.806 6.190 7.664 1.00 95.38 160 ASP A N 1
ATOM 1244 C CA . ASP A 1 160 ? -18.472 7.501 7.104 1.00 95.38 160 ASP A CA 1
ATOM 1245 C C . ASP A 1 160 ? -18.249 7.373 5.589 1.00 95.38 160 ASP A C 1
ATOM 1247 O O . ASP A 1 160 ? -17.123 7.376 5.082 1.00 95.38 160 ASP A O 1
ATOM 1251 N N . SER A 1 161 ? -19.356 7.243 4.853 1.00 95.44 161 SER A N 1
ATOM 1252 C CA . SER A 1 161 ? -19.342 7.008 3.405 1.00 95.44 161 SER A CA 1
ATOM 1253 C C . SER A 1 161 ? -18.602 8.094 2.621 1.00 95.44 161 SER A C 1
ATOM 1255 O O . SER A 1 161 ? -18.054 7.813 1.560 1.00 95.44 161 SER A O 1
ATOM 1257 N N . THR A 1 162 ? -18.567 9.329 3.131 1.00 96.69 162 THR A N 1
ATOM 1258 C CA . THR A 1 162 ? -17.863 10.445 2.486 1.00 96.69 162 THR A CA 1
ATOM 1259 C C . THR A 1 162 ? -16.354 10.234 2.532 1.00 96.69 162 THR A C 1
ATOM 1261 O O . THR A 1 162 ? -15.691 10.331 1.499 1.00 96.69 162 THR A O 1
ATOM 1264 N N . ASN A 1 163 ? -15.802 9.925 3.710 1.00 97.19 163 ASN A N 1
ATOM 1265 C CA . ASN A 1 163 ? -14.373 9.638 3.823 1.00 97.19 163 ASN A CA 1
ATOM 1266 C C . ASN A 1 163 ? -14.005 8.317 3.150 1.00 97.19 163 ASN A C 1
ATOM 1268 O O . ASN A 1 163 ? -12.946 8.244 2.532 1.00 97.19 163 ASN A O 1
ATOM 1272 N N . LEU A 1 164 ? -14.872 7.302 3.223 1.00 98.31 164 LEU A N 1
ATOM 1273 C CA . LEU A 1 164 ? -14.671 6.045 2.507 1.00 98.31 164 LEU A CA 1
ATOM 1274 C C . LEU A 1 164 ? -14.497 6.289 1.002 1.00 98.31 164 LEU A C 1
ATOM 1276 O O . LEU A 1 164 ? -13.488 5.881 0.432 1.00 98.31 164 LEU A O 1
ATOM 1280 N N . GLU A 1 165 ? -15.428 7.010 0.377 1.00 98.12 165 GLU A N 1
ATOM 1281 C CA . GLU A 1 165 ? -15.381 7.292 -1.060 1.00 98.12 165 GLU A CA 1
ATOM 1282 C C . GLU A 1 165 ? -14.167 8.145 -1.446 1.00 98.12 165 GLU A C 1
ATOM 1284 O O . GLU A 1 165 ? -13.498 7.867 -2.444 1.00 98.12 165 GLU A O 1
ATOM 1289 N N . LEU A 1 166 ? -13.830 9.157 -0.638 1.00 98.06 166 LEU A N 1
ATOM 1290 C CA . LEU A 1 166 ? -12.647 9.986 -0.866 1.00 98.06 166 LEU A CA 1
ATOM 1291 C C . LEU A 1 166 ? -11.357 9.155 -0.830 1.00 98.06 166 LEU A C 1
ATOM 1293 O O . LEU A 1 166 ? -10.537 9.262 -1.739 1.00 98.06 166 LEU A O 1
ATOM 1297 N N . ILE A 1 167 ? -11.176 8.331 0.203 1.00 98.56 167 ILE A N 1
ATOM 1298 C CA . ILE A 1 167 ? -9.977 7.501 0.387 1.00 98.56 167 ILE A CA 1
ATOM 1299 C C . ILE A 1 167 ? -9.871 6.458 -0.732 1.00 98.56 167 ILE A C 1
ATOM 1301 O O . ILE A 1 167 ? -8.792 6.287 -1.303 1.00 98.56 167 ILE A O 1
ATOM 1305 N N . ARG A 1 168 ? -10.989 5.821 -1.111 1.00 98.31 168 ARG A N 1
ATOM 1306 C CA . ARG A 1 168 ? -11.052 4.902 -2.260 1.00 98.31 168 ARG A CA 1
ATOM 1307 C C . ARG A 1 168 ? -10.667 5.600 -3.560 1.00 98.31 168 ARG A C 1
ATOM 1309 O O . ARG A 1 168 ? -9.840 5.080 -4.303 1.00 98.31 168 ARG A O 1
ATOM 1316 N N . THR A 1 169 ? -11.199 6.799 -3.800 1.00 97.81 169 THR A N 1
ATOM 1317 C CA . THR A 1 169 ? -10.875 7.610 -4.984 1.00 97.81 169 THR A CA 1
ATOM 1318 C C . THR A 1 169 ? -9.387 7.951 -5.035 1.00 97.81 169 THR A C 1
ATOM 1320 O O . THR A 1 169 ? -8.755 7.776 -6.074 1.00 97.81 169 THR A O 1
ATOM 1323 N N . LEU A 1 170 ? -8.806 8.405 -3.918 1.00 97.75 170 LEU A N 1
ATOM 1324 C CA . LEU A 1 170 ? -7.380 8.736 -3.831 1.00 97.75 170 LEU A CA 1
ATOM 1325 C C . LEU A 1 170 ? -6.497 7.518 -4.130 1.00 97.75 170 LEU A C 1
ATOM 1327 O O . LEU A 1 170 ? -5.551 7.622 -4.911 1.00 97.75 170 LEU A O 1
ATOM 1331 N N . LEU A 1 171 ? -6.821 6.360 -3.547 1.00 98.38 171 LEU A N 1
ATOM 1332 C CA . LEU A 1 171 ? -6.079 5.125 -3.791 1.00 98.38 171 LEU A CA 1
ATOM 1333 C C . LEU A 1 171 ? -6.223 4.653 -5.245 1.00 98.38 171 LEU A C 1
ATOM 1335 O O . LEU A 1 171 ? -5.230 4.264 -5.859 1.00 98.38 171 LEU A O 1
ATOM 1339 N N . ALA A 1 172 ? -7.424 4.737 -5.820 1.00 98.31 172 ALA A N 1
ATOM 1340 C CA . ALA A 1 172 ? -7.683 4.358 -7.205 1.00 98.31 172 ALA A CA 1
ATOM 1341 C C . ALA A 1 172 ? -6.947 5.270 -8.202 1.00 98.31 172 ALA A C 1
ATOM 1343 O O . ALA A 1 172 ? -6.365 4.775 -9.168 1.00 98.31 172 ALA A O 1
ATOM 1344 N N . GLU A 1 173 ? -6.933 6.590 -7.976 1.00 96.62 173 GLU A N 1
ATOM 1345 C CA . GLU A 1 173 ? -6.185 7.555 -8.800 1.00 96.62 173 GLU A CA 1
ATOM 1346 C C . GLU A 1 173 ? -4.694 7.194 -8.857 1.00 96.62 173 GLU A C 1
ATOM 1348 O O . GLU A 1 173 ? -4.075 7.220 -9.926 1.00 96.62 173 GLU A O 1
ATOM 1353 N N . GLU A 1 174 ? -4.122 6.795 -7.723 1.00 96.12 174 GLU A N 1
ATOM 1354 C CA . GLU A 1 174 ? -2.715 6.418 -7.644 1.00 96.12 174 GLU A CA 1
ATOM 1355 C C . GLU A 1 174 ? -2.426 5.028 -8.188 1.00 96.12 174 GLU A C 1
ATOM 1357 O O . GLU A 1 174 ? -1.431 4.861 -8.895 1.00 96.12 174 GLU A O 1
ATOM 1362 N N . ALA A 1 175 ? -3.304 4.052 -7.953 1.00 97.44 175 ALA A N 1
ATOM 1363 C CA . ALA A 1 175 ? -3.226 2.756 -8.616 1.00 97.44 175 ALA A CA 1
ATOM 1364 C C . ALA A 1 175 ? -3.234 2.946 -10.140 1.00 97.44 175 ALA A C 1
ATOM 1366 O O . ALA A 1 175 ? -2.363 2.434 -10.845 1.00 97.44 175 ALA A O 1
ATOM 1367 N N . GLN A 1 176 ? -4.120 3.801 -10.655 1.00 97.25 176 GLN A N 1
ATOM 1368 C CA . GLN A 1 176 ? -4.156 4.138 -12.072 1.00 97.25 176 GLN A CA 1
ATOM 1369 C C . GLN A 1 176 ? -2.868 4.817 -12.551 1.00 97.25 176 GLN A C 1
ATOM 1371 O O . GLN A 1 176 ? -2.392 4.543 -13.657 1.00 97.25 176 GLN A O 1
ATOM 1376 N N . ARG A 1 177 ? -2.280 5.704 -11.744 1.00 94.81 177 ARG A N 1
ATOM 1377 C CA . ARG A 1 177 ? -1.030 6.396 -12.077 1.00 94.81 177 ARG A CA 1
ATOM 1378 C C . ARG A 1 177 ? 0.162 5.439 -12.115 1.00 94.81 177 ARG A C 1
ATOM 1380 O O . ARG A 1 177 ? 0.962 5.514 -13.051 1.00 94.81 177 ARG A O 1
ATOM 1387 N N . LEU A 1 178 ? 0.259 4.525 -11.151 1.00 95.38 178 LEU A N 1
ATOM 1388 C CA . LEU A 1 178 ? 1.270 3.467 -11.116 1.00 95.38 178 LEU A CA 1
ATOM 1389 C C . LEU A 1 178 ? 1.085 2.482 -12.272 1.00 95.38 178 LEU A C 1
ATOM 1391 O O . LEU A 1 178 ? 2.058 2.173 -12.959 1.00 95.38 178 LEU A O 1
ATOM 1395 N N . TYR A 1 179 ? -0.154 2.068 -12.554 1.00 97.00 179 TYR A N 1
ATOM 1396 C CA . TYR A 1 179 ? -0.487 1.242 -13.712 1.00 97.00 179 TYR A 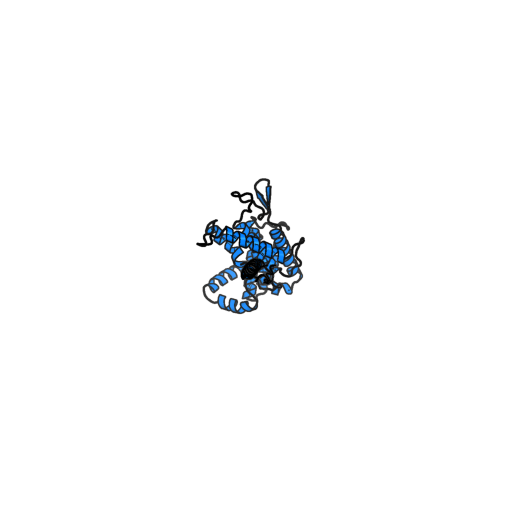CA 1
ATOM 1397 C C . TYR A 1 179 ? -0.054 1.930 -15.004 1.00 97.00 179 TYR A C 1
ATOM 1399 O O . TYR A 1 179 ? 0.666 1.338 -15.808 1.00 97.00 179 TYR A O 1
ATOM 1407 N N . ALA A 1 180 ? -0.420 3.199 -15.195 1.00 95.06 180 ALA A N 1
ATOM 1408 C CA . ALA A 1 180 ? 0.029 3.980 -16.338 1.00 95.06 180 ALA A CA 1
ATOM 1409 C C . ALA A 1 180 ? 1.559 4.118 -16.372 1.00 95.06 180 ALA A C 1
ATOM 1411 O O . ALA A 1 180 ? 2.111 4.263 -17.454 1.00 95.06 180 ALA A O 1
ATOM 1412 N N . GLY A 1 181 ? 2.245 4.054 -15.230 1.00 92.31 181 GLY A N 1
ATOM 1413 C CA . GLY A 1 181 ? 3.697 4.092 -15.075 1.00 92.31 181 GLY A CA 1
ATOM 1414 C C . GLY A 1 181 ? 4.201 5.461 -14.632 1.00 92.31 181 GLY A C 1
ATOM 1415 O O . GLY A 1 181 ? 3.961 6.461 -15.320 1.00 92.31 181 GLY A O 1
ATOM 1416 N N . ILE A 1 182 ? 4.953 5.486 -13.524 1.00 88.44 182 ILE A N 1
ATOM 1417 C CA . ILE A 1 182 ? 5.610 6.692 -13.000 1.00 88.44 182 ILE A CA 1
ATOM 1418 C C . ILE A 1 182 ? 6.587 7.229 -14.045 1.00 88.44 182 ILE A C 1
ATOM 1420 O O . ILE A 1 182 ? 7.377 6.476 -14.612 1.00 88.44 182 ILE A O 1
ATOM 1424 N N . ARG A 1 183 ? 6.542 8.536 -14.305 1.00 88.19 183 ARG A N 1
ATOM 1425 C CA . ARG A 1 183 ? 7.466 9.198 -15.227 1.00 88.19 183 ARG A CA 1
ATOM 1426 C C . ARG A 1 183 ? 8.769 9.546 -14.519 1.00 88.19 183 ARG A C 1
ATOM 1428 O O . ARG A 1 183 ? 8.762 10.293 -13.547 1.00 88.19 183 ARG A O 1
ATOM 1435 N N . ILE A 1 184 ? 9.878 9.072 -15.065 1.00 84.62 184 ILE A N 1
ATOM 1436 C CA . ILE A 1 184 ? 11.233 9.357 -14.597 1.00 84.62 184 ILE A CA 1
ATOM 1437 C C . ILE A 1 184 ? 11.894 10.291 -15.605 1.00 84.62 184 ILE A C 1
ATOM 1439 O O . ILE A 1 184 ? 11.695 10.161 -16.816 1.00 84.62 184 ILE A O 1
ATOM 1443 N N . LYS A 1 185 ? 12.639 11.280 -15.107 1.00 81.00 185 LYS A N 1
ATOM 1444 C CA . LYS A 1 185 ? 13.427 12.182 -15.951 1.00 81.00 185 LYS A CA 1
ATOM 1445 C C . LYS A 1 185 ? 14.815 11.592 -16.175 1.00 81.00 185 LYS A C 1
ATOM 1447 O O . LYS A 1 185 ? 15.556 11.383 -15.220 1.00 81.00 185 LYS A O 1
ATOM 1452 N N . CYS A 1 186 ? 15.180 11.408 -17.436 1.00 72.75 186 CYS A N 1
ATOM 1453 C CA . CYS A 1 186 ? 16.511 10.996 -17.872 1.00 72.75 186 CYS A CA 1
ATOM 1454 C C . CYS A 1 186 ? 17.075 12.111 -18.764 1.00 72.75 186 CYS A C 1
ATOM 1456 O O . CYS A 1 186 ? 16.885 12.118 -19.981 1.00 72.75 186 CYS A O 1
ATOM 1458 N N . GLY A 1 187 ? 17.696 13.121 -18.148 1.00 79.06 187 GLY A N 1
ATOM 1459 C CA . GLY A 1 187 ? 18.088 14.346 -18.850 1.00 79.06 187 GLY A CA 1
ATOM 1460 C C . GLY A 1 187 ? 16.866 15.120 -19.362 1.00 79.06 187 GLY A C 1
ATOM 1461 O O . GLY A 1 187 ? 16.012 15.521 -18.573 1.00 79.06 187 GLY A O 1
ATOM 1462 N N . PHE A 1 188 ? 16.780 15.328 -20.679 1.00 80.75 188 PHE A N 1
ATOM 1463 C CA . PHE A 1 188 ? 15.648 16.003 -21.333 1.00 80.75 188 PHE A CA 1
ATOM 1464 C C . PHE A 1 188 ? 14.476 15.063 -21.668 1.00 80.75 188 PHE A C 1
ATOM 1466 O O . PHE A 1 188 ? 13.418 15.531 -22.088 1.00 80.75 188 PHE A O 1
ATOM 1473 N N . LEU A 1 189 ? 14.648 13.748 -21.493 1.00 82.00 189 LEU A N 1
ATOM 1474 C CA . LEU A 1 189 ? 13.620 12.747 -21.770 1.00 82.00 189 LEU A CA 1
ATOM 1475 C C . LEU A 1 189 ? 12.807 12.431 -20.512 1.00 82.00 189 LEU A C 1
ATOM 1477 O O . LEU A 1 189 ? 13.331 12.414 -19.397 1.00 82.00 189 LEU A O 1
ATOM 1481 N N . SER A 1 190 ? 11.520 12.141 -20.703 1.00 86.00 190 SER A N 1
ATOM 1482 C CA . SER A 1 190 ? 10.645 11.598 -19.666 1.00 86.00 190 SER A CA 1
ATOM 1483 C C . SER A 1 190 ? 10.118 10.245 -20.123 1.00 86.00 190 SER A C 1
ATOM 1485 O O . SER A 1 190 ? 9.375 10.169 -21.100 1.00 86.00 190 SER A O 1
ATOM 1487 N N . ILE A 1 191 ? 10.532 9.188 -19.428 1.00 89.06 191 ILE A N 1
ATOM 1488 C CA . ILE A 1 191 ? 10.212 7.796 -19.761 1.00 89.06 191 ILE A CA 1
ATOM 1489 C C . ILE A 1 191 ? 9.415 7.209 -18.596 1.00 89.06 191 ILE A C 1
ATOM 1491 O O . ILE A 1 191 ? 9.615 7.589 -17.442 1.00 89.06 191 ILE A O 1
ATOM 1495 N N . ARG A 1 192 ? 8.456 6.327 -18.879 1.00 91.44 192 ARG A N 1
ATOM 1496 C CA . ARG A 1 192 ? 7.740 5.605 -17.820 1.00 91.44 192 ARG A CA 1
ATOM 1497 C C . ARG A 1 192 ? 8.662 4.540 -17.236 1.00 91.44 192 ARG A C 1
ATOM 1499 O O . ARG A 1 192 ? 9.351 3.881 -17.999 1.00 91.44 192 ARG A O 1
ATOM 1506 N N . LEU A 1 193 ? 8.628 4.327 -15.922 1.00 90.75 193 LEU A N 1
ATOM 1507 C CA . LEU A 1 193 ? 9.511 3.384 -15.223 1.00 90.75 193 LEU A CA 1
ATOM 1508 C C . LEU A 1 193 ? 9.581 2.016 -15.930 1.00 90.75 193 LEU A C 1
ATOM 1510 O O . LEU A 1 193 ? 10.665 1.627 -16.349 1.00 90.75 193 LEU A O 1
ATOM 1514 N N . HIS A 1 194 ? 8.433 1.381 -16.213 1.00 89.81 194 HIS A N 1
ATOM 1515 C CA . HIS A 1 194 ? 8.362 0.078 -16.907 1.00 89.81 194 HIS A CA 1
ATOM 1516 C C . HIS A 1 194 ? 8.725 0.105 -18.405 1.00 89.81 194 HIS A C 1
ATOM 1518 O O . HIS A 1 194 ? 8.579 -0.902 -19.091 1.00 89.81 194 HIS A O 1
ATOM 1524 N N . GLN A 1 195 ? 9.112 1.258 -18.943 1.00 91.56 195 GLN A N 1
ATOM 1525 C CA . GLN A 1 195 ? 9.561 1.440 -20.326 1.00 91.56 195 GLN A CA 1
ATOM 1526 C C . GLN A 1 195 ? 11.031 1.866 -20.390 1.00 91.56 195 GLN A C 1
ATOM 1528 O O . GLN A 1 195 ? 11.522 2.185 -21.470 1.00 91.56 195 GLN A O 1
ATOM 1533 N N . THR A 1 196 ? 11.723 1.926 -19.250 1.00 88.44 196 THR A N 1
ATOM 1534 C CA . THR A 1 196 ? 13.133 2.320 -19.193 1.00 88.44 196 THR A CA 1
ATOM 1535 C C . THR A 1 196 ? 13.974 1.231 -19.863 1.00 88.44 196 THR A C 1
ATOM 1537 O O . THR A 1 196 ? 13.936 0.102 -19.38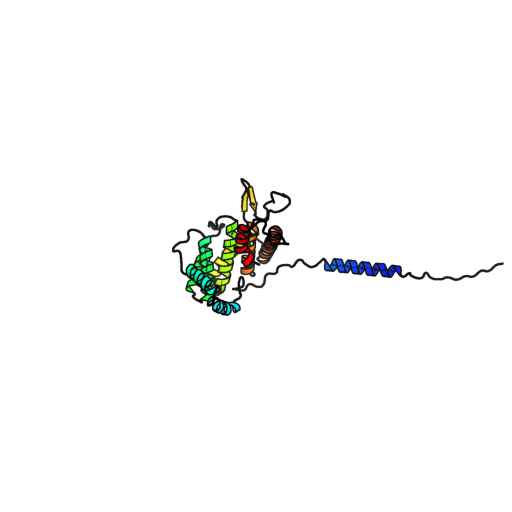2 1.00 88.44 196 THR A O 1
ATOM 1540 N N . PRO A 1 197 ? 14.712 1.509 -20.955 1.00 88.75 197 PRO A N 1
ATOM 1541 C CA . PRO A 1 197 ? 15.541 0.493 -21.606 1.00 88.75 197 PRO A CA 1
ATOM 1542 C C . PRO A 1 197 ? 16.702 0.053 -20.708 1.00 88.75 197 PRO A C 1
ATOM 1544 O O . PRO A 1 197 ? 17.276 0.890 -20.006 1.00 88.75 197 PRO A O 1
ATOM 1547 N N . ASP A 1 198 ? 17.087 -1.224 -20.750 1.00 87.31 198 ASP A N 1
ATOM 1548 C CA . ASP A 1 198 ? 18.306 -1.672 -20.069 1.00 87.31 198 ASP A CA 1
ATOM 1549 C C . ASP A 1 198 ? 19.544 -1.117 -20.795 1.00 87.31 198 ASP A C 1
ATOM 1551 O O . ASP A 1 198 ? 19.690 -1.316 -22.003 1.00 87.31 198 ASP A O 1
ATOM 1555 N N . PRO A 1 199 ? 20.474 -0.437 -20.099 1.00 86.06 199 PRO A N 1
ATOM 1556 C CA . PRO A 1 199 ? 21.665 0.127 -20.735 1.00 86.06 199 PRO A CA 1
ATOM 1557 C C . PRO A 1 199 ? 22.617 -0.926 -21.328 1.00 86.06 199 PRO A C 1
ATOM 1559 O O . PRO A 1 199 ? 23.486 -0.570 -22.122 1.00 86.06 199 PRO A O 1
ATOM 1562 N N . ARG A 1 200 ? 22.487 -2.203 -20.947 1.00 87.12 200 ARG A N 1
ATOM 1563 C CA . ARG A 1 200 ? 23.279 -3.323 -21.485 1.00 87.12 200 ARG A CA 1
ATOM 1564 C C . ARG A 1 200 ? 22.604 -4.001 -22.676 1.00 87.12 200 ARG A C 1
ATOM 1566 O O . ARG A 1 200 ? 23.305 -4.579 -23.500 1.00 87.12 200 ARG A O 1
ATOM 1573 N N . ASP A 1 201 ? 21.278 -3.919 -22.769 1.00 88.94 201 ASP A N 1
ATOM 1574 C CA . ASP A 1 201 ? 20.482 -4.438 -23.881 1.00 88.94 201 ASP A CA 1
ATOM 1575 C C . ASP A 1 201 ? 19.235 -3.568 -24.090 1.00 88.94 201 ASP A C 1
ATOM 1577 O O . ASP A 1 201 ? 18.196 -3.753 -23.450 1.00 88.94 201 ASP A O 1
ATOM 1581 N N . LEU A 1 202 ? 19.336 -2.636 -25.043 1.00 87.94 202 LEU A N 1
ATOM 1582 C CA . LEU A 1 202 ? 18.286 -1.663 -25.359 1.00 87.94 202 LEU A CA 1
ATOM 1583 C C . LEU A 1 202 ? 16.994 -2.297 -25.907 1.00 87.94 202 LEU A C 1
ATOM 1585 O O . LEU A 1 202 ? 16.004 -1.584 -26.069 1.00 87.94 202 LEU A O 1
ATOM 1589 N N . SER A 1 203 ? 16.990 -3.599 -26.219 1.00 88.25 203 SER A N 1
ATOM 1590 C CA . SER A 1 203 ? 15.778 -4.332 -26.605 1.00 88.25 203 SER A CA 1
ATOM 1591 C C . SER A 1 203 ? 14.950 -4.801 -25.403 1.00 88.25 203 SER A C 1
ATOM 1593 O O . SER A 1 203 ? 13.806 -5.229 -25.567 1.00 88.25 203 SER A O 1
ATOM 1595 N N . THR A 1 204 ? 15.503 -4.685 -24.194 1.00 88.38 204 THR A N 1
ATOM 1596 C CA . THR A 1 204 ? 14.880 -5.122 -22.944 1.00 88.38 204 THR A CA 1
ATOM 1597 C C . THR A 1 204 ? 14.587 -3.947 -22.014 1.00 88.38 204 THR A C 1
ATOM 1599 O O . THR A 1 204 ? 15.139 -2.854 -22.151 1.00 88.38 204 THR A O 1
ATOM 1602 N N . VAL A 1 205 ? 13.680 -4.170 -21.062 1.00 89.38 205 VAL A N 1
ATOM 1603 C CA . VAL A 1 205 ? 13.357 -3.204 -20.007 1.00 89.38 205 VAL A CA 1
ATOM 1604 C C . VAL A 1 205 ? 14.327 -3.397 -18.846 1.00 89.38 205 VAL A C 1
ATOM 1606 O O . VAL A 1 205 ? 14.542 -4.522 -18.401 1.00 89.38 205 VAL A O 1
ATOM 1609 N N . HIS A 1 206 ? 14.872 -2.299 -18.333 1.00 91.19 206 HIS A N 1
ATOM 1610 C CA . HIS A 1 206 ? 15.636 -2.277 -17.097 1.00 91.19 206 HIS A CA 1
ATOM 1611 C C . HIS A 1 206 ? 14.739 -2.670 -15.921 1.00 91.19 206 HIS A C 1
ATOM 1613 O O . HIS A 1 206 ? 13.694 -2.058 -15.730 1.00 91.19 206 HIS A O 1
ATOM 1619 N N . LEU A 1 207 ? 15.145 -3.656 -15.122 1.00 93.69 207 LEU A N 1
ATOM 1620 C CA . LEU A 1 207 ? 14.403 -4.111 -13.945 1.00 93.69 207 LEU A CA 1
ATOM 1621 C C . LEU A 1 207 ? 15.282 -3.970 -12.702 1.00 93.69 207 LEU A C 1
ATOM 1623 O O . LEU A 1 207 ? 16.404 -4.469 -12.680 1.00 93.69 207 LEU A O 1
ATOM 1627 N N . ASP A 1 208 ? 14.764 -3.319 -11.665 1.00 93.38 208 ASP A N 1
ATOM 1628 C CA . ASP A 1 208 ? 15.495 -2.938 -10.451 1.00 93.38 208 ASP A CA 1
ATOM 1629 C C . ASP A 1 208 ? 14.571 -2.874 -9.220 1.00 93.38 208 ASP A C 1
ATOM 1631 O O . ASP A 1 208 ? 13.356 -3.084 -9.301 1.00 93.38 208 ASP A O 1
ATOM 1635 N N . ASN A 1 209 ? 15.126 -2.539 -8.057 1.00 94.12 209 ASN A N 1
ATOM 1636 C CA . ASN A 1 209 ? 14.355 -2.349 -6.831 1.00 94.12 209 ASN A CA 1
ATOM 1637 C C . ASN A 1 209 ? 13.220 -1.307 -6.954 1.00 94.12 209 ASN A C 1
ATOM 1639 O O . ASN A 1 209 ? 12.242 -1.393 -6.207 1.00 94.12 209 ASN A O 1
ATOM 1643 N N . TRP A 1 210 ? 13.295 -0.342 -7.883 1.00 94.25 210 TRP A N 1
ATOM 1644 C CA . TRP A 1 210 ? 12.226 0.645 -8.079 1.00 94.25 210 TRP A CA 1
ATOM 1645 C C . TRP A 1 210 ? 10.989 -0.020 -8.674 1.00 94.25 210 TRP A C 1
ATOM 1647 O O . TRP A 1 210 ? 9.874 0.298 -8.258 1.00 94.25 210 TRP A O 1
ATOM 1657 N N . HIS A 1 211 ? 11.178 -0.974 -9.588 1.00 94.56 211 HIS A N 1
ATOM 1658 C CA . HIS A 1 211 ? 10.091 -1.772 -10.148 1.00 94.56 211 HIS A CA 1
ATOM 1659 C C . HIS A 1 211 ? 9.400 -2.604 -9.068 1.00 94.56 211 HIS A C 1
ATOM 1661 O O . HIS A 1 211 ? 8.178 -2.529 -8.950 1.00 94.56 211 HIS A O 1
ATOM 1667 N N . LEU A 1 212 ? 10.162 -3.311 -8.224 1.00 95.38 212 LEU A N 1
ATOM 1668 C CA . LEU A 1 212 ? 9.579 -4.079 -7.116 1.00 95.38 212 LEU A CA 1
ATOM 1669 C C . LEU A 1 212 ? 8.717 -3.191 -6.223 1.00 95.38 212 LEU A C 1
ATOM 1671 O O . LEU A 1 212 ? 7.577 -3.529 -5.928 1.00 95.38 212 LEU A O 1
ATOM 1675 N N . ARG A 1 213 ? 9.229 -2.021 -5.837 1.00 95.69 213 ARG A N 1
ATOM 1676 C CA . ARG A 1 213 ? 8.527 -1.120 -4.917 1.00 95.69 213 ARG A CA 1
ATOM 1677 C C . ARG A 1 213 ? 7.299 -0.468 -5.549 1.00 95.69 213 ARG A C 1
ATOM 1679 O O . ARG A 1 213 ? 6.258 -0.393 -4.904 1.00 95.69 213 ARG A O 1
ATOM 1686 N N . ALA A 1 214 ? 7.402 0.003 -6.790 1.00 95.06 214 ALA A N 1
ATOM 1687 C CA . ALA A 1 214 ? 6.282 0.623 -7.495 1.00 95.06 214 ALA A CA 1
ATOM 1688 C C . ALA A 1 214 ? 5.153 -0.381 -7.754 1.00 95.06 214 ALA A C 1
ATOM 1690 O O . ALA A 1 214 ? 3.995 -0.099 -7.454 1.00 95.06 214 ALA A O 1
ATOM 1691 N N . TYR A 1 215 ? 5.485 -1.557 -8.285 1.00 96.38 215 TYR A N 1
ATOM 1692 C CA . TYR A 1 215 ? 4.475 -2.501 -8.751 1.00 96.38 215 TYR A CA 1
ATOM 1693 C C . TYR A 1 215 ? 3.934 -3.407 -7.643 1.00 96.38 215 TYR A C 1
ATOM 1695 O O . TYR A 1 215 ? 2.767 -3.771 -7.715 1.00 96.38 215 TYR A O 1
ATOM 1703 N N . ALA A 1 216 ? 4.678 -3.655 -6.560 1.00 97.19 216 ALA A N 1
ATOM 1704 C CA . ALA A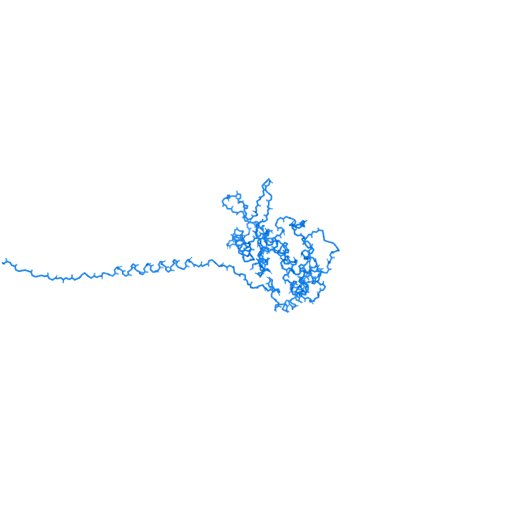 1 216 ? 4.086 -4.240 -5.354 1.00 97.19 216 ALA A CA 1
ATOM 1705 C C . ALA A 1 216 ? 3.060 -3.293 -4.703 1.00 97.19 216 ALA A C 1
ATOM 1707 O O . ALA A 1 216 ? 1.989 -3.732 -4.292 1.00 97.19 216 ALA A O 1
ATOM 1708 N N . GLY A 1 217 ? 3.335 -1.981 -4.680 1.00 97.19 217 GLY A N 1
ATOM 1709 C CA . GLY A 1 217 ? 2.355 -0.984 -4.234 1.00 97.19 217 GLY A CA 1
ATOM 1710 C C . GLY A 1 217 ? 1.098 -0.954 -5.106 1.00 97.19 217 GLY A C 1
ATOM 1711 O O . GLY A 1 217 ? -0.010 -0.898 -4.576 1.00 97.19 217 GLY A O 1
ATOM 1712 N N . LEU A 1 218 ? 1.254 -1.064 -6.432 1.00 98.12 218 LEU A N 1
ATOM 1713 C CA . LEU A 1 218 ? 0.126 -1.233 -7.355 1.00 98.12 218 LEU A CA 1
ATOM 1714 C C . LEU A 1 218 ? -0.686 -2.494 -7.036 1.00 98.12 218 LEU A C 1
ATOM 1716 O O . LEU A 1 218 ? -1.911 -2.436 -7.016 1.00 98.12 218 LEU A O 1
ATOM 1720 N N . GLY A 1 219 ? -0.008 -3.613 -6.784 1.00 98.06 219 GLY A N 1
ATOM 1721 C CA . GLY A 1 219 ? -0.647 -4.883 -6.467 1.00 98.06 219 GLY A CA 1
ATOM 1722 C C . GLY A 1 219 ? -1.482 -4.813 -5.191 1.00 98.06 219 GLY A C 1
ATOM 1723 O O . GLY A 1 219 ? -2.664 -5.139 -5.219 1.00 98.06 219 GLY A O 1
ATOM 1724 N N . LEU A 1 220 ? -0.918 -4.289 -4.100 1.00 98.50 220 LEU A N 1
ATOM 1725 C CA . LEU A 1 220 ? -1.654 -4.084 -2.846 1.00 98.50 220 LEU A CA 1
ATOM 1726 C C . LEU A 1 220 ? -2.865 -3.161 -3.022 1.00 98.50 220 LEU A C 1
ATOM 1728 O O . LEU A 1 220 ? -3.936 -3.442 -2.489 1.00 98.50 220 LEU A O 1
ATOM 1732 N N . ALA A 1 221 ? -2.725 -2.084 -3.801 1.00 98.62 221 ALA A N 1
ATOM 1733 C CA . ALA A 1 221 ? -3.849 -1.208 -4.118 1.00 98.62 221 ALA A CA 1
ATOM 1734 C C . ALA A 1 221 ? -4.934 -1.928 -4.934 1.00 98.62 221 ALA A C 1
ATOM 1736 O O . ALA A 1 221 ? -6.117 -1.696 -4.702 1.00 98.62 221 ALA A O 1
ATOM 1737 N N . ALA A 1 222 ? -4.548 -2.812 -5.858 1.00 98.62 222 ALA A N 1
ATOM 1738 C CA . ALA A 1 222 ? -5.482 -3.606 -6.646 1.00 98.62 222 ALA A CA 1
ATOM 1739 C C . ALA A 1 222 ? -6.275 -4.598 -5.782 1.00 98.62 222 ALA A C 1
ATOM 1741 O O . ALA A 1 222 ? -7.494 -4.655 -5.911 1.00 98.62 222 ALA A O 1
ATOM 1742 N N . PHE A 1 223 ? -5.614 -5.313 -4.865 1.00 98.50 223 PHE A N 1
ATOM 1743 C CA . PHE A 1 223 ? -6.287 -6.205 -3.914 1.00 98.50 223 PHE A CA 1
ATOM 1744 C C . PHE A 1 223 ? -7.228 -5.446 -2.973 1.00 98.50 223 PHE A C 1
ATOM 1746 O O . PHE A 1 223 ? -8.359 -5.873 -2.761 1.00 98.50 223 PHE A O 1
ATOM 1753 N N . ALA A 1 224 ? -6.799 -4.293 -2.455 1.00 98.50 224 ALA A N 1
ATOM 1754 C CA . ALA A 1 224 ? -7.636 -3.475 -1.580 1.00 98.50 224 ALA A CA 1
ATOM 1755 C C . ALA A 1 224 ? -8.865 -2.886 -2.290 1.00 98.50 224 ALA A C 1
ATOM 1757 O O . ALA A 1 224 ? -9.836 -2.527 -1.638 1.00 98.50 224 ALA A O 1
ATOM 1758 N N . LEU A 1 225 ? -8.813 -2.739 -3.613 1.00 98.69 225 LEU A N 1
ATOM 1759 C CA . LEU A 1 225 ? -9.869 -2.141 -4.426 1.00 98.69 225 LEU A CA 1
ATOM 1760 C C . LEU A 1 225 ? -10.501 -3.165 -5.369 1.00 98.69 225 LEU A C 1
ATOM 1762 O O . LEU A 1 225 ? -10.927 -2.779 -6.455 1.00 98.69 225 LEU A O 1
ATOM 1766 N N . ALA A 1 226 ? -10.519 -4.452 -5.016 1.00 98.31 226 ALA A N 1
ATOM 1767 C CA . ALA A 1 226 ? -10.902 -5.516 -5.943 1.00 98.31 226 ALA A CA 1
ATOM 1768 C C . ALA A 1 226 ? -12.283 -5.302 -6.598 1.00 98.31 226 ALA A C 1
ATOM 1770 O O . ALA A 1 226 ? -12.440 -5.595 -7.784 1.00 98.31 226 ALA A O 1
ATOM 1771 N N . ASP A 1 227 ? -13.235 -4.689 -5.883 1.00 98.00 227 ASP A N 1
ATOM 1772 C CA . ASP A 1 227 ? -14.591 -4.414 -6.376 1.00 98.00 227 ASP A CA 1
ATOM 1773 C C . ASP A 1 227 ? -14.744 -2.989 -6.956 1.00 98.00 227 ASP A C 1
ATOM 1775 O O . ASP A 1 227 ? -15.837 -2.570 -7.350 1.00 98.00 227 ASP A O 1
ATOM 1779 N N . HIS A 1 228 ? -13.666 -2.201 -7.031 1.00 98.12 228 HIS A N 1
ATOM 1780 C CA . HIS A 1 228 ? -13.697 -0.869 -7.636 1.00 98.12 228 HIS A CA 1
ATOM 1781 C C . HIS A 1 228 ? -13.927 -0.966 -9.158 1.00 98.12 228 HIS A C 1
ATOM 1783 O O . HIS A 1 228 ? -13.281 -1.767 -9.836 1.00 98.12 228 HIS A O 1
ATOM 1789 N N . PRO A 1 229 ? -14.740 -0.083 -9.773 1.00 97.31 229 PRO A N 1
ATOM 1790 C CA . PRO A 1 229 ? -15.030 -0.121 -11.216 1.00 97.31 229 PRO A CA 1
ATOM 1791 C C . PRO A 1 229 ? -13.831 0.195 -12.136 1.00 97.31 229 PRO A C 1
ATOM 1793 O O . PRO A 1 229 ? -13.979 0.267 -13.355 1.00 97.31 229 PRO A O 1
ATOM 1796 N N . GLY A 1 230 ? -12.640 0.399 -11.573 1.00 96.44 230 GLY A N 1
ATOM 1797 C CA . GLY A 1 230 ? -11.466 0.898 -12.285 1.00 96.44 230 GLY A CA 1
ATOM 1798 C C . GLY A 1 230 ? -11.487 2.399 -12.596 1.00 96.44 230 GLY A C 1
ATOM 1799 O O . GLY A 1 230 ? -12.412 3.125 -12.237 1.00 96.44 230 GLY A O 1
ATOM 1800 N N . LEU A 1 231 ? -10.432 2.871 -13.264 1.00 97.00 231 LEU A N 1
ATOM 1801 C CA . LEU A 1 231 ? -10.272 4.249 -13.737 1.00 97.00 231 LEU A CA 1
ATOM 1802 C C . LEU A 1 231 ? -9.583 4.270 -15.104 1.00 97.00 231 LEU A C 1
ATOM 1804 O O . LEU A 1 231 ? -8.761 3.415 -15.422 1.00 97.00 231 LEU A O 1
ATOM 1808 N N . ALA A 1 232 ? -9.906 5.279 -15.920 1.00 95.06 232 ALA A N 1
ATOM 1809 C CA . ALA A 1 232 ? -9.277 5.532 -17.223 1.00 95.06 232 ALA A CA 1
ATOM 1810 C C . ALA A 1 232 ? -9.161 4.287 -18.138 1.00 95.06 232 ALA A C 1
ATOM 1812 O O . ALA A 1 232 ? -8.182 4.129 -18.866 1.00 95.06 232 ALA A O 1
ATOM 1813 N N . GLY A 1 233 ? -10.175 3.414 -18.104 1.00 94.81 233 GLY A N 1
ATOM 1814 C CA . GLY A 1 233 ? -10.250 2.212 -18.938 1.00 94.81 233 GLY A CA 1
ATOM 1815 C C . GLY A 1 233 ? -9.462 1.006 -18.422 1.00 94.81 233 GLY A C 1
ATOM 1816 O O . GLY A 1 233 ? -9.378 0.015 -19.144 1.00 94.81 233 GLY A O 1
ATOM 1817 N N . SER A 1 234 ? -8.904 1.067 -17.209 1.00 97.12 234 SER A N 1
ATOM 1818 C CA . SER A 1 234 ? -8.307 -0.092 -16.537 1.00 97.12 234 SER A CA 1
ATOM 1819 C C . SER A 1 234 ? -8.983 -0.425 -15.217 1.00 97.12 234 SER A C 1
ATOM 1821 O O . SER A 1 234 ? -9.406 0.464 -14.485 1.00 97.12 234 SER A O 1
ATOM 1823 N N . THR A 1 235 ? -9.063 -1.719 -14.934 1.00 98.00 235 THR A N 1
ATOM 1824 C CA . THR A 1 235 ? -9.704 -2.311 -13.754 1.00 98.00 235 THR A CA 1
ATOM 1825 C C . THR A 1 235 ? -8.671 -2.719 -12.697 1.00 98.00 235 THR A C 1
ATOM 1827 O O . THR A 1 235 ? -7.504 -2.916 -13.047 1.00 98.00 235 THR A O 1
ATOM 1830 N N . PRO A 1 236 ? -9.084 -2.926 -11.432 1.00 98.50 236 PRO A N 1
ATOM 1831 C CA . PRO A 1 236 ? -8.237 -3.530 -10.402 1.00 98.50 236 PRO A CA 1
ATOM 1832 C C . PRO A 1 236 ? -7.605 -4.847 -10.854 1.00 98.50 236 PRO A C 1
ATOM 1834 O O . PRO A 1 236 ? -6.416 -5.062 -10.653 1.00 98.50 236 PRO A O 1
ATOM 1837 N N . GLN A 1 237 ? -8.356 -5.676 -11.578 1.00 98.12 237 GLN A N 1
ATOM 1838 C CA . GLN A 1 237 ? -7.855 -6.919 -12.158 1.00 98.12 237 GLN A CA 1
ATOM 1839 C C . GLN A 1 237 ? -6.644 -6.685 -13.083 1.00 98.12 237 GLN A C 1
ATOM 1841 O O . GLN A 1 237 ? -5.592 -7.297 -12.918 1.00 98.12 237 GLN A O 1
ATOM 1846 N N . GLN A 1 238 ? -6.725 -5.715 -13.996 1.00 98.06 238 GLN A N 1
ATOM 1847 C CA . GLN A 1 238 ? -5.601 -5.364 -14.878 1.00 98.06 238 GLN A CA 1
ATOM 1848 C C . GLN A 1 238 ? -4.434 -4.710 -14.124 1.00 98.06 238 GLN A C 1
ATOM 1850 O O . GLN A 1 238 ? -3.273 -4.846 -14.523 1.00 98.06 238 GLN A O 1
ATOM 1855 N N . TRP A 1 239 ? -4.720 -3.979 -13.044 1.00 98.50 239 TRP A N 1
ATOM 1856 C CA . TRP A 1 239 ? -3.691 -3.449 -12.151 1.00 98.50 239 TRP A CA 1
ATOM 1857 C C . TRP A 1 239 ? -2.919 -4.583 -11.470 1.00 98.50 239 TRP A C 1
ATOM 1859 O O . TRP A 1 239 ? -1.688 -4.559 -11.482 1.00 98.50 239 TRP A O 1
ATOM 1869 N N . ALA A 1 240 ? -3.629 -5.591 -10.959 1.00 98.25 240 ALA A N 1
ATOM 1870 C CA . ALA A 1 240 ? -3.060 -6.776 -10.329 1.00 98.25 240 ALA A CA 1
ATOM 1871 C C . ALA A 1 240 ? -2.232 -7.610 -11.318 1.00 98.25 240 ALA A C 1
ATOM 1873 O O . ALA A 1 240 ? -1.099 -7.969 -11.017 1.00 98.25 240 ALA A O 1
ATOM 1874 N N . GLU A 1 241 ? -2.732 -7.840 -12.533 1.00 97.19 241 GLU A N 1
ATOM 1875 C CA . GLU A 1 241 ? -1.989 -8.540 -13.591 1.00 97.19 241 GLU A CA 1
ATOM 1876 C C . GLU A 1 241 ? -0.674 -7.832 -13.938 1.00 97.19 241 GLU A C 1
ATOM 1878 O O . GLU A 1 241 ? 0.377 -8.469 -14.028 1.00 97.19 241 GLU A O 1
ATOM 1883 N N . ARG A 1 242 ? -0.701 -6.497 -14.085 1.00 96.31 242 ARG A N 1
ATOM 1884 C CA . ARG A 1 242 ? 0.518 -5.709 -14.328 1.00 96.31 242 ARG A CA 1
ATOM 1885 C C . ARG A 1 242 ? 1.478 -5.770 -13.144 1.00 96.31 242 ARG A C 1
ATOM 1887 O O . ARG A 1 242 ? 2.686 -5.859 -13.357 1.00 96.31 242 ARG A O 1
ATOM 1894 N N . ALA A 1 243 ? 0.955 -5.685 -11.924 1.00 97.31 243 ALA A N 1
ATOM 1895 C CA . ALA A 1 243 ? 1.752 -5.800 -10.712 1.00 97.31 243 ALA A CA 1
ATOM 1896 C C . ALA A 1 243 ? 2.455 -7.159 -10.645 1.00 97.31 243 ALA A C 1
ATOM 1898 O O . ALA A 1 243 ? 3.670 -7.210 -10.475 1.00 97.31 243 ALA A O 1
ATOM 1899 N N . TYR A 1 244 ? 1.713 -8.244 -10.859 1.00 97.00 244 TYR A N 1
ATOM 1900 C CA . TYR A 1 244 ? 2.230 -9.605 -10.860 1.00 97.00 244 TYR A CA 1
ATOM 1901 C C . TYR A 1 244 ? 3.305 -9.817 -11.923 1.00 97.00 244 TYR A C 1
ATOM 1903 O O . TYR A 1 244 ? 4.401 -10.264 -11.590 1.00 97.00 244 TYR A O 1
ATOM 1911 N N . ASP A 1 245 ? 3.041 -9.438 -13.176 1.00 95.56 245 ASP A N 1
ATOM 1912 C CA . ASP A 1 245 ? 4.017 -9.553 -14.263 1.00 95.56 245 ASP A CA 1
ATOM 1913 C C . ASP A 1 245 ? 5.323 -8.811 -13.936 1.00 95.56 245 ASP A C 1
ATOM 1915 O O . ASP A 1 245 ? 6.409 -9.382 -14.011 1.00 95.56 245 ASP A O 1
ATOM 1919 N N . LEU A 1 246 ? 5.238 -7.544 -13.523 1.00 95.38 246 LEU A N 1
ATOM 1920 C CA . LEU A 1 246 ? 6.436 -6.745 -13.267 1.00 95.38 246 LEU A CA 1
ATOM 1921 C C . LEU A 1 246 ? 7.178 -7.199 -12.011 1.00 95.38 246 LEU A C 1
ATOM 1923 O O . LEU A 1 246 ? 8.399 -7.313 -12.056 1.00 95.38 246 LEU A O 1
ATOM 1927 N N . VAL A 1 247 ? 6.478 -7.506 -10.917 1.00 96.12 247 VAL A N 1
ATOM 1928 C CA . VAL A 1 247 ? 7.122 -7.992 -9.689 1.00 96.12 247 VAL A CA 1
ATOM 1929 C C . VAL A 1 247 ? 7.808 -9.333 -9.936 1.00 96.12 247 VAL A C 1
ATOM 1931 O O . VAL A 1 247 ? 8.986 -9.467 -9.617 1.00 96.12 247 VAL A O 1
ATOM 1934 N N . THR A 1 248 ? 7.131 -10.304 -10.554 1.00 95.50 248 THR A N 1
ATOM 1935 C CA . THR A 1 248 ? 7.718 -11.632 -10.802 1.00 95.50 248 THR A CA 1
ATOM 1936 C C . THR A 1 248 ? 8.887 -11.569 -11.780 1.00 95.50 248 THR A C 1
ATOM 1938 O O . THR A 1 248 ? 9.940 -12.146 -11.502 1.00 95.50 248 THR A O 1
ATOM 1941 N N . ARG A 1 249 ? 8.772 -10.812 -12.883 1.00 94.69 249 ARG A N 1
ATOM 1942 C CA . ARG A 1 249 ? 9.899 -10.598 -13.805 1.00 94.69 249 ARG A CA 1
ATOM 1943 C C . ARG A 1 249 ? 11.069 -9.909 -13.118 1.00 94.69 249 ARG A C 1
ATOM 1945 O O . ARG A 1 249 ? 12.205 -10.314 -13.346 1.00 94.69 249 ARG A O 1
ATOM 1952 N N . THR A 1 250 ? 10.828 -8.908 -12.271 1.00 95.31 250 THR A N 1
ATOM 1953 C CA . THR A 1 250 ? 11.914 -8.242 -11.545 1.00 95.31 250 THR A CA 1
ATOM 1954 C C . THR A 1 250 ? 12.551 -9.150 -10.496 1.00 95.31 250 THR A C 1
ATOM 1956 O O . THR A 1 250 ? 13.772 -9.151 -10.408 1.00 95.31 250 THR A O 1
ATOM 1959 N N . ILE A 1 251 ? 11.789 -9.959 -9.749 1.00 94.88 251 ILE A N 1
ATOM 1960 C CA . ILE A 1 251 ? 12.361 -10.946 -8.814 1.00 94.88 251 ILE A CA 1
ATOM 1961 C C . ILE A 1 251 ? 13.243 -11.936 -9.577 1.00 94.88 251 ILE A C 1
ATOM 1963 O O . ILE A 1 251 ? 14.399 -12.105 -9.211 1.00 94.88 251 ILE A O 1
ATOM 1967 N N . ASN A 1 252 ? 12.744 -12.517 -10.672 1.00 93.81 252 ASN A N 1
ATOM 1968 C CA . ASN A 1 252 ? 13.507 -13.464 -11.496 1.00 93.81 252 ASN A CA 1
ATOM 1969 C C . ASN A 1 252 ? 14.761 -12.838 -12.121 1.00 93.81 252 ASN A C 1
ATOM 1971 O O . ASN A 1 252 ? 15.725 -13.536 -12.414 1.00 93.81 252 ASN A O 1
ATOM 1975 N N . TYR A 1 253 ? 14.732 -11.528 -12.361 1.00 93.38 253 TYR A N 1
ATOM 1976 C CA . TYR A 1 253 ? 15.867 -10.783 -12.884 1.00 93.38 253 TYR A CA 1
ATOM 1977 C C . TYR A 1 253 ? 16.911 -10.459 -11.808 1.00 93.38 253 TYR A C 1
ATOM 1979 O O . TYR A 1 253 ? 18.110 -10.457 -12.073 1.00 93.38 253 TYR A O 1
ATOM 1987 N N . GLN A 1 254 ? 16.446 -10.130 -10.604 1.00 94.25 254 GLN A N 1
ATOM 1988 C CA . GLN A 1 254 ? 17.279 -9.618 -9.525 1.00 94.25 254 GLN A CA 1
ATOM 1989 C C . GLN A 1 254 ? 17.816 -10.710 -8.604 1.00 94.25 254 GLN A C 1
ATOM 1991 O O . GLN A 1 254 ? 18.873 -10.513 -8.011 1.00 94.25 254 GLN A O 1
ATOM 1996 N N . VAL A 1 255 ? 17.100 -11.824 -8.456 1.00 93.94 255 VAL A N 1
ATOM 1997 C CA . VAL A 1 255 ? 17.451 -12.924 -7.556 1.00 93.94 255 VAL A CA 1
ATOM 1998 C C . VAL A 1 255 ? 18.070 -14.063 -8.354 1.00 93.94 255 VAL A C 1
ATOM 2000 O O . VAL A 1 255 ? 17.429 -14.648 -9.224 1.00 93.94 255 VAL A O 1
ATOM 2003 N N . GLU A 1 256 ? 19.306 -14.412 -8.019 1.00 92.56 256 GLU A N 1
ATOM 2004 C CA . GLU A 1 256 ? 19.965 -15.611 -8.524 1.00 92.56 256 GLU A CA 1
ATOM 2005 C C . GLU A 1 256 ? 19.263 -16.857 -7.967 1.00 92.56 256 GLU A C 1
ATOM 2007 O O . GLU A 1 256 ? 19.139 -17.039 -6.753 1.00 92.56 256 GLU A O 1
ATOM 2012 N N . GLY A 1 257 ? 18.800 -17.734 -8.859 1.00 89.81 257 GLY A N 1
ATOM 2013 C CA . GLY A 1 257 ? 17.987 -18.893 -8.487 1.00 89.81 257 GLY A CA 1
ATOM 2014 C C . GLY A 1 257 ? 18.742 -19.947 -7.676 1.00 89.81 257 GLY A C 1
ATOM 2015 O O . GLY A 1 257 ? 18.114 -20.756 -6.995 1.00 89.81 257 GLY A O 1
ATOM 2016 N N . THR A 1 258 ? 20.076 -19.950 -7.737 1.00 91.56 258 THR A N 1
ATOM 2017 C CA . THR A 1 258 ? 20.902 -20.967 -7.072 1.00 91.56 258 THR A CA 1
ATOM 2018 C C . THR A 1 258 ? 21.176 -20.649 -5.602 1.00 91.56 258 THR A C 1
ATOM 2020 O O . THR A 1 258 ? 21.068 -21.533 -4.752 1.00 91.56 258 THR A O 1
ATOM 2023 N N . ASP A 1 259 ? 21.559 -19.410 -5.294 1.00 92.50 259 ASP A N 1
ATOM 2024 C CA . ASP A 1 259 ? 22.025 -19.007 -3.960 1.00 92.50 259 ASP A CA 1
ATOM 2025 C C . ASP A 1 259 ? 21.184 -17.890 -3.319 1.00 92.50 259 ASP A C 1
ATOM 2027 O O . ASP A 1 259 ? 21.425 -17.521 -2.168 1.00 92.50 259 ASP A O 1
ATOM 2031 N N . GLY A 1 260 ? 20.177 -17.374 -4.033 1.00 92.06 260 GLY A N 1
ATOM 2032 C CA . GLY A 1 260 ? 19.331 -16.276 -3.576 1.00 92.06 260 GLY A CA 1
ATOM 2033 C C . GLY A 1 260 ? 20.038 -14.918 -3.558 1.00 92.06 260 GLY A C 1
ATOM 2034 O O . GLY A 1 260 ? 19.528 -13.975 -2.948 1.00 92.06 260 GLY A O 1
ATOM 2035 N N . GLY A 1 261 ? 21.213 -14.801 -4.185 1.00 94.62 261 GLY A N 1
ATOM 2036 C CA . GLY A 1 261 ? 21.939 -13.545 -4.313 1.00 94.62 261 GLY A CA 1
ATOM 2037 C C . GLY A 1 261 ? 21.099 -12.485 -5.025 1.00 94.62 261 GLY A C 1
ATOM 2038 O O . GLY A 1 261 ? 20.435 -12.773 -6.012 1.00 94.62 261 GLY A O 1
ATOM 2039 N N . TYR A 1 262 ? 21.125 -11.247 -4.526 1.00 96.31 262 TYR A N 1
ATOM 2040 C CA . TYR A 1 262 ? 20.400 -10.124 -5.129 1.00 96.31 262 TYR A CA 1
ATOM 2041 C C . TYR A 1 262 ? 21.369 -9.234 -5.912 1.00 96.31 262 TYR A C 1
ATOM 2043 O O . TYR A 1 262 ? 22.353 -8.760 -5.336 1.00 96.31 262 TYR A O 1
ATOM 2051 N N . ALA A 1 263 ? 21.106 -8.986 -7.195 1.00 94.50 263 ALA A N 1
ATOM 2052 C CA . ALA A 1 263 ? 22.061 -8.367 -8.117 1.00 94.50 263 ALA A CA 1
ATOM 2053 C C . ALA A 1 263 ? 22.458 -6.928 -7.732 1.00 94.50 263 ALA A C 1
ATOM 2055 O O . ALA A 1 263 ? 23.599 -6.523 -7.950 1.00 94.50 263 ALA A O 1
ATOM 2056 N N . GLU A 1 264 ? 21.565 -6.162 -7.098 1.00 95.31 264 GLU A N 1
ATOM 2057 C CA . GLU A 1 264 ? 21.892 -4.823 -6.576 1.00 95.31 264 GLU A CA 1
ATOM 2058 C C . GLU A 1 264 ? 22.524 -4.856 -5.165 1.00 95.31 264 GLU A C 1
ATOM 2060 O O . GLU A 1 264 ? 22.873 -3.821 -4.598 1.00 95.31 264 GLU A O 1
ATOM 2065 N N . GLY A 1 265 ? 22.694 -6.040 -4.574 1.00 96.12 265 GLY A N 1
ATOM 2066 C CA . GLY A 1 265 ? 23.291 -6.237 -3.256 1.00 96.12 265 GLY A CA 1
ATOM 2067 C C . GLY A 1 265 ? 22.310 -6.136 -2.081 1.00 96.12 265 GLY A C 1
ATOM 2068 O O . GLY A 1 265 ? 21.150 -5.737 -2.202 1.00 96.12 265 GLY A O 1
ATOM 2069 N N . ALA A 1 266 ? 22.798 -6.502 -0.891 1.00 94.56 266 ALA A N 1
ATOM 2070 C CA . ALA A 1 266 ? 21.968 -6.716 0.300 1.00 94.56 266 ALA A CA 1
ATOM 2071 C C . ALA A 1 266 ? 21.192 -5.472 0.775 1.00 94.56 266 ALA A C 1
ATOM 2073 O O . ALA A 1 266 ? 20.099 -5.598 1.330 1.00 94.56 266 ALA A O 1
ATOM 2074 N N . PHE A 1 267 ? 21.736 -4.269 0.559 1.00 95.31 267 PHE A N 1
ATOM 2075 C CA . PHE A 1 267 ? 21.038 -3.028 0.901 1.00 95.31 267 PHE A CA 1
ATOM 2076 C C . PHE A 1 267 ? 19.746 -2.880 0.088 1.00 95.31 267 PHE A C 1
ATOM 2078 O O . PHE A 1 267 ? 18.681 -2.670 0.670 1.00 95.31 267 PHE A O 1
ATOM 2085 N N . TYR A 1 268 ? 19.830 -3.038 -1.236 1.00 96.25 268 TYR A N 1
ATOM 2086 C CA . TYR A 1 268 ? 18.677 -2.898 -2.122 1.00 96.25 268 TYR A CA 1
ATOM 2087 C C . TYR A 1 268 ? 17.718 -4.082 -2.031 1.00 96.25 268 TYR A C 1
ATOM 2089 O O . TYR A 1 268 ? 16.515 -3.868 -2.145 1.00 96.25 268 TYR A O 1
ATOM 2097 N N . LEU A 1 269 ? 18.208 -5.283 -1.701 1.00 94.94 269 LEU A N 1
ATOM 2098 C CA . LEU A 1 269 ? 17.344 -6.414 -1.356 1.00 94.94 269 LEU A CA 1
ATOM 2099 C C . LEU A 1 269 ? 16.409 -6.054 -0.199 1.00 94.94 269 LEU A C 1
ATOM 2101 O O . LEU A 1 269 ? 15.190 -6.141 -0.334 1.00 94.94 269 LEU A O 1
ATOM 2105 N N . ARG A 1 270 ? 16.975 -5.607 0.932 1.00 94.81 270 ARG A N 1
ATOM 2106 C CA . ARG A 1 270 ? 16.187 -5.179 2.095 1.00 94.81 270 ARG A CA 1
ATOM 2107 C C . ARG A 1 270 ? 15.256 -4.027 1.728 1.00 94.81 270 ARG A C 1
ATOM 2109 O O . ARG A 1 270 ? 14.092 -4.031 2.106 1.00 94.81 270 ARG A O 1
ATOM 2116 N N . TYR A 1 271 ? 15.773 -3.048 0.993 1.00 94.25 271 TYR A N 1
ATOM 2117 C CA . TYR A 1 271 ? 15.011 -1.873 0.596 1.00 94.25 271 TYR A CA 1
ATOM 2118 C C . TYR A 1 271 ? 13.801 -2.221 -0.283 1.00 94.25 271 TYR A C 1
ATOM 2120 O O . TYR A 1 271 ? 12.729 -1.649 -0.106 1.00 94.25 271 TYR A O 1
ATOM 2128 N N . ALA A 1 272 ? 13.938 -3.162 -1.214 1.00 94.38 272 ALA A N 1
ATOM 2129 C CA . ALA A 1 272 ? 12.824 -3.650 -2.017 1.00 94.38 272 ALA A CA 1
ATOM 2130 C C . ALA A 1 272 ? 11.842 -4.486 -1.179 1.00 94.38 272 ALA A C 1
ATOM 2132 O O . ALA A 1 272 ? 10.626 -4.327 -1.312 1.00 94.38 272 ALA A O 1
ATOM 2133 N N . ALA A 1 273 ? 12.374 -5.340 -0.297 1.00 94.44 273 ALA A N 1
ATOM 2134 C CA . ALA A 1 273 ? 11.608 -6.277 0.526 1.00 94.44 273 ALA A CA 1
ATOM 2135 C C . ALA A 1 273 ? 10.605 -5.589 1.456 1.00 94.44 273 ALA A C 1
ATOM 2137 O O . ALA A 1 273 ? 9.547 -6.153 1.717 1.00 94.44 273 ALA A O 1
ATOM 2138 N N . ASP A 1 274 ? 10.882 -4.350 1.875 1.00 91.69 274 ASP A N 1
ATOM 2139 C CA . ASP A 1 274 ? 9.951 -3.526 2.658 1.00 91.69 274 ASP A CA 1
ATOM 2140 C C . ASP A 1 274 ? 8.578 -3.326 1.977 1.00 91.69 274 ASP A C 1
ATOM 2142 O O . ASP A 1 274 ? 7.620 -2.956 2.654 1.00 91.69 274 ASP A O 1
ATOM 2146 N N . VAL A 1 275 ? 8.477 -3.534 0.655 1.00 93.62 275 VAL A N 1
ATOM 2147 C CA . VAL A 1 275 ? 7.236 -3.347 -0.117 1.00 93.62 275 VAL A CA 1
ATOM 2148 C C . VAL A 1 275 ? 6.789 -4.620 -0.832 1.00 93.62 275 VAL A C 1
ATOM 2150 O O . VAL A 1 275 ? 5.599 -4.918 -0.811 1.00 93.62 275 VAL A O 1
ATOM 2153 N N . TYR A 1 276 ? 7.700 -5.387 -1.448 1.00 93.38 276 TYR A N 1
ATOM 2154 C CA . TYR A 1 276 ? 7.271 -6.575 -2.196 1.00 93.38 276 TYR A CA 1
ATOM 2155 C C . TYR A 1 276 ? 6.918 -7.766 -1.301 1.00 93.38 276 TYR A C 1
ATOM 2157 O O . TYR A 1 276 ? 6.086 -8.564 -1.709 1.00 93.38 276 TYR A O 1
ATOM 2165 N N . LEU A 1 277 ? 7.499 -7.903 -0.099 1.00 94.75 277 LEU A N 1
ATOM 2166 C CA . LEU A 1 277 ? 7.138 -9.016 0.789 1.00 94.75 277 LEU A CA 1
ATOM 2167 C C . LEU A 1 277 ? 5.700 -8.912 1.311 1.00 94.75 277 LEU A C 1
ATOM 2169 O O . LEU A 1 277 ? 5.035 -9.933 1.312 1.00 94.75 277 LEU A O 1
ATOM 2173 N N . PRO A 1 278 ? 5.185 -7.733 1.719 1.00 93.75 278 PRO A N 1
ATOM 2174 C CA . PRO A 1 278 ? 3.761 -7.589 2.030 1.00 93.75 278 PRO A CA 1
ATOM 2175 C C . PRO A 1 278 ? 2.807 -7.901 0.868 1.00 93.75 278 PRO A C 1
ATOM 2177 O O .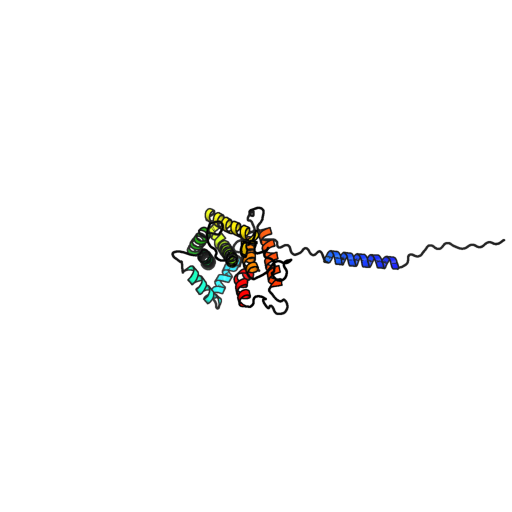 PRO A 1 278 ? 1.640 -8.164 1.120 1.00 93.75 278 PRO A O 1
ATOM 2180 N N . TYR A 1 279 ? 3.271 -7.809 -0.382 1.00 95.50 279 TYR A N 1
ATOM 2181 C CA . TYR A 1 279 ? 2.459 -8.053 -1.579 1.00 95.50 279 TYR A CA 1
ATOM 2182 C C . TYR A 1 279 ? 2.412 -9.533 -2.000 1.00 95.50 279 TYR A C 1
ATOM 2184 O O . TYR A 1 279 ? 1.417 -9.956 -2.584 1.00 95.50 279 TYR A O 1
ATOM 2192 N N . MET A 1 280 ? 3.492 -10.283 -1.760 1.00 86.06 280 MET A N 1
ATOM 2193 C CA . MET A 1 280 ? 3.665 -11.681 -2.185 1.00 86.06 280 MET A CA 1
ATOM 2194 C C . MET A 1 280 ? 3.078 -12.665 -1.177 1.00 86.06 280 MET A C 1
ATOM 2196 O O . MET A 1 280 ? 2.508 -13.675 -1.643 1.00 86.06 280 MET A O 1
#

Sequence (280 aa):
MVRASTCCRPPTTGPEERSFSLRFLELLTLLLLCALPGQSLELPAEQHPSLLFTADEIPLLRERIQRAPYSTWWATTLQRANAAAATYVEERAKVRSAKSLAFAYVITGDTTYARRGAALLADTKFPPRGGDMGQPHLEGEIVAQYAEAYDLLHPYLQSDSTNLELIRTLLAEEAQRLYAGIRIKCGFLSIRLHQTPDPRDLSTVHLDNWHLRAYAGLGLAAFALADHPGLAGSTPQQWAERAYDLVTRTINYQVEGTDGGYAEGAFYLRYAADVYLPYM